Protein AF-A0A0L0TBI7-F1 (afdb_monomer)

InterPro domains:
  IPR004839 Aminotransferase, class I/classII, large domain [PF00155] (10-207)
  IPR015421 Pyridoxal phosphate-dependent transferase, major domain [G3DSA:3.40.640.10] (8-111)
  IPR015422 Pyridoxal phosphate-dependent transferase, small domain [G3DSA:3.90.1150.10] (112-216)
  IPR015424 Pyridoxal phosphate-dependent transferase [SSF53383] (1-217)

Sequence (221 aa):
MDIESLKRWIATNVEDNGVVVIDESMQPWHSANWRAESMTSQHAFVADQLRSRNVRVYIIHSWTKMWCCTGLRIGSIVTPTADHTQQLKKHQVPWSVNCLALPFVSAVVRDDAFLAKTWACTTQWRADQVRDLTQVAKDLAKRIPGFNGDWHFLGQPFLSWVWIDVRDAAVADALVEAARVAGTPVRAGKHGYKRPTHVRIKVGLPEKFAVLREAWRNLKL

Organism: Allomyces macrogynus (strain ATCC 38327) (NCBI:txid578462)

Structure (mmCIF, N/CA/C/O backbone):
data_AF-A0A0L0TBI7-F1
#
_entry.id   AF-A0A0L0TBI7-F1
#
loop_
_atom_site.group_PDB
_atom_site.id
_atom_site.type_symbol
_atom_site.label_atom_id
_atom_site.label_alt_id
_atom_site.label_comp_id
_atom_site.label_asym_id
_atom_site.label_entity_id
_atom_site.label_seq_id
_atom_site.pdbx_PDB_ins_code
_atom_site.Cartn_x
_atom_site.Cartn_y
_atom_site.Cartn_z
_atom_site.occupancy
_atom_site.B_iso_or_equiv
_atom_site.auth_seq_id
_atom_site.auth_comp_id
_atom_site.auth_asym_id
_atom_site.auth_atom_id
_atom_site.pdbx_PDB_model_num
ATOM 1 N N . MET A 1 1 ? -3.460 10.405 1.848 1.00 80.00 1 MET A N 1
ATOM 2 C CA . MET A 1 1 ? -4.138 11.559 2.457 1.00 80.00 1 MET A CA 1
ATOM 3 C C . MET A 1 1 ? -3.598 11.636 3.866 1.00 80.00 1 MET A C 1
ATOM 5 O O . MET A 1 1 ? -3.499 10.580 4.477 1.00 80.00 1 MET A O 1
ATOM 9 N N . ASP A 1 2 ? -3.142 12.801 4.309 1.00 89.56 2 ASP A N 1
ATOM 10 C CA . ASP A 1 2 ? -2.770 13.010 5.713 1.00 89.56 2 ASP A CA 1
ATOM 11 C C . ASP A 1 2 ? -4.021 12.995 6.607 1.00 89.56 2 ASP A C 1
ATOM 13 O O . ASP A 1 2 ? -5.152 13.090 6.111 1.00 89.56 2 ASP A O 1
ATOM 17 N N . ILE A 1 3 ? -3.823 12.854 7.917 1.00 94.56 3 ILE A N 1
ATOM 18 C CA . ILE A 1 3 ? -4.931 12.660 8.854 1.00 94.56 3 ILE A CA 1
ATOM 19 C C . ILE A 1 3 ? -5.887 13.860 8.918 1.00 94.56 3 ILE A C 1
ATOM 21 O O . ILE A 1 3 ? -7.101 13.672 9.010 1.00 94.56 3 ILE A O 1
ATOM 25 N N . GLU A 1 4 ? -5.383 15.089 8.789 1.00 96.25 4 GLU A N 1
ATOM 26 C CA . GLU A 1 4 ? -6.209 16.301 8.829 1.00 96.25 4 GLU A CA 1
ATOM 27 C C . GLU A 1 4 ? -7.043 16.457 7.558 1.00 96.25 4 GLU A C 1
ATOM 29 O O . GLU A 1 4 ? -8.236 16.774 7.617 1.00 96.25 4 GLU A O 1
ATOM 34 N N . SER A 1 5 ? -6.459 16.149 6.401 1.00 95.81 5 SER A N 1
ATOM 35 C CA . SER A 1 5 ? -7.207 16.061 5.148 1.00 95.81 5 SER A CA 1
ATOM 36 C C . SER A 1 5 ? -8.300 14.990 5.209 1.00 95.81 5 SER A C 1
ATOM 38 O O . SER A 1 5 ? -9.394 15.225 4.697 1.00 95.81 5 SER A O 1
ATOM 40 N N . LEU A 1 6 ? -8.056 13.847 5.865 1.00 96.69 6 LEU A N 1
ATOM 41 C CA . LEU A 1 6 ? -9.064 12.794 6.036 1.00 96.69 6 LEU A CA 1
ATOM 42 C C . LEU A 1 6 ? -10.204 13.231 6.957 1.00 96.69 6 LEU A C 1
ATOM 44 O O . LEU A 1 6 ? -11.369 13.037 6.611 1.00 96.69 6 LEU A O 1
ATOM 48 N N . LYS A 1 7 ? -9.895 13.874 8.086 1.00 97.94 7 LYS A N 1
ATOM 49 C CA . LYS A 1 7 ? -10.912 14.458 8.975 1.00 97.94 7 LYS A CA 1
ATOM 50 C C . LYS A 1 7 ? -11.781 15.471 8.238 1.00 97.94 7 LYS A C 1
ATOM 52 O O . LYS A 1 7 ? -13.006 15.398 8.316 1.00 97.94 7 LYS A O 1
ATOM 57 N N . ARG A 1 8 ? -11.156 16.378 7.478 1.00 97.88 8 ARG A N 1
ATOM 58 C CA . ARG A 1 8 ? -11.871 17.364 6.657 1.00 97.88 8 ARG A CA 1
ATOM 59 C C . ARG A 1 8 ? -12.746 16.680 5.613 1.00 97.88 8 ARG A C 1
ATOM 61 O O . ARG A 1 8 ? -13.905 17.044 5.461 1.00 97.88 8 ARG A O 1
ATOM 68 N N . TRP A 1 9 ? -12.216 15.664 4.931 1.00 97.88 9 TRP A N 1
ATOM 69 C CA . TRP A 1 9 ? -12.978 14.910 3.944 1.00 97.88 9 TRP A CA 1
ATOM 70 C C . TRP A 1 9 ? -14.220 14.266 4.569 1.00 97.88 9 TRP A C 1
ATOM 72 O O . TRP A 1 9 ? -15.307 14.421 4.020 1.00 97.88 9 TRP A O 1
ATOM 82 N N . ILE A 1 10 ? -14.088 13.627 5.736 1.00 97.81 10 ILE A N 1
ATOM 83 C CA . ILE A 1 10 ? -15.218 13.034 6.468 1.00 97.81 10 ILE A CA 1
ATOM 84 C C . ILE A 1 10 ? -16.249 14.107 6.832 1.00 97.81 10 ILE A C 1
ATOM 86 O O . ILE A 1 10 ? -17.431 13.940 6.541 1.00 97.81 10 ILE A O 1
ATOM 90 N N . ALA A 1 11 ? -15.804 15.228 7.407 1.00 95.94 11 ALA A N 1
ATOM 91 C CA . ALA A 1 11 ? -16.692 16.311 7.819 1.00 95.94 11 ALA A CA 1
ATOM 92 C C . ALA A 1 11 ? -17.501 16.891 6.645 1.00 95.94 11 ALA A C 1
ATOM 94 O O . ALA A 1 11 ? -18.668 17.224 6.817 1.00 95.94 11 ALA A O 1
ATOM 95 N N . THR A 1 12 ? -16.899 16.982 5.456 1.00 96.62 12 THR A N 1
ATOM 96 C CA . THR A 1 12 ? -17.537 17.575 4.272 1.00 96.62 12 THR A CA 1
ATOM 97 C C . THR A 1 12 ? -18.367 16.588 3.451 1.00 96.62 12 THR A C 1
ATOM 99 O O . THR A 1 12 ? -19.363 16.994 2.865 1.00 96.62 12 THR A O 1
ATOM 102 N N . ASN A 1 13 ? -17.962 15.319 3.357 1.00 97.75 13 ASN A N 1
ATOM 103 C CA . ASN A 1 13 ? -18.508 14.391 2.353 1.00 97.75 13 ASN A CA 1
ATOM 104 C C . ASN A 1 13 ? -19.418 13.309 2.934 1.00 97.75 13 ASN A C 1
ATOM 106 O O . ASN A 1 13 ? -20.084 12.609 2.176 1.00 97.75 13 ASN A O 1
ATOM 110 N N . VAL A 1 14 ? -19.418 13.119 4.251 1.00 97.94 14 VAL A N 1
ATOM 111 C CA . VAL A 1 14 ? -20.222 12.076 4.889 1.00 97.94 14 VAL A CA 1
ATOM 112 C C . VAL A 1 14 ? -21.478 12.722 5.431 1.00 97.94 14 VAL A C 1
ATOM 114 O O . VAL A 1 14 ? -21.388 13.685 6.184 1.00 97.94 14 VAL A O 1
ATOM 117 N N . GLU A 1 15 ? -22.634 12.208 5.036 1.00 97.75 15 GLU A N 1
ATOM 118 C CA . GLU A 1 15 ? -23.939 12.677 5.500 1.00 97.75 15 GLU A CA 1
ATOM 119 C C . GLU A 1 15 ? -24.203 12.273 6.958 1.00 97.75 15 GLU A C 1
ATOM 121 O O . GLU A 1 15 ? -23.609 11.325 7.484 1.00 97.75 15 GLU A O 1
ATOM 126 N N . ASP A 1 16 ? -25.119 12.981 7.614 1.00 98.06 16 ASP A N 1
ATOM 127 C CA . ASP A 1 16 ? -25.563 12.636 8.964 1.00 98.06 16 ASP A CA 1
ATOM 128 C C . ASP A 1 16 ? -26.170 11.226 8.983 1.00 98.06 16 ASP A C 1
ATOM 130 O O . ASP A 1 16 ? -26.841 10.801 8.044 1.00 98.06 16 ASP A O 1
ATOM 134 N N . ASN A 1 17 ? -25.943 10.484 10.068 1.00 98.25 17 ASN A N 1
ATOM 135 C CA . ASN A 1 17 ? -26.250 9.052 10.206 1.00 98.25 17 ASN A CA 1
ATOM 136 C C . ASN A 1 17 ? -25.437 8.123 9.282 1.00 98.25 17 ASN A C 1
ATOM 138 O O . ASN A 1 17 ? -25.669 6.906 9.279 1.00 98.25 17 ASN A O 1
ATOM 142 N N . GLY A 1 18 ? -24.481 8.672 8.528 1.00 98.06 18 GLY A N 1
ATOM 143 C CA . GLY A 1 18 ? -23.629 7.943 7.601 1.00 98.06 18 GLY A CA 1
ATOM 144 C C . GLY A 1 18 ? -22.636 6.989 8.268 1.00 98.06 18 GLY A C 1
ATOM 145 O O . GLY A 1 18 ? -22.423 6.973 9.485 1.00 98.06 18 GLY A O 1
ATOM 146 N N . VAL A 1 19 ? -21.994 6.172 7.435 1.00 98.00 19 VAL A N 1
ATOM 147 C CA . VAL A 1 19 ? -20.956 5.219 7.844 1.00 98.00 19 VAL A CA 1
ATOM 148 C C . VAL A 1 19 ? -19.702 5.469 7.020 1.00 98.00 19 VAL A C 1
ATOM 150 O O . VAL A 1 19 ? -19.764 5.577 5.798 1.00 98.00 19 VAL A O 1
ATOM 153 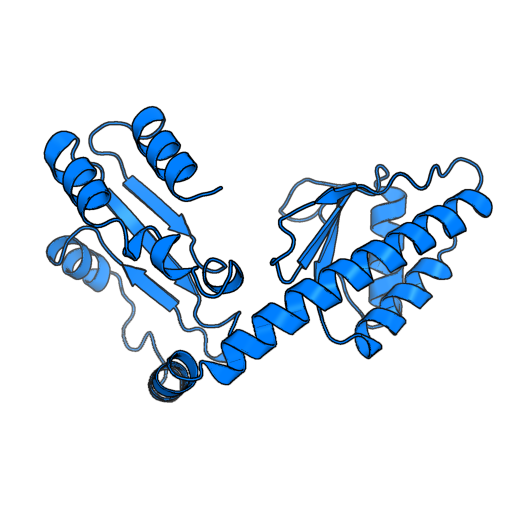N N . VAL A 1 20 ? -18.555 5.508 7.691 1.00 97.69 20 VAL A N 1
ATOM 154 C CA . VAL A 1 20 ? -17.240 5.596 7.055 1.00 97.69 20 VAL A CA 1
ATOM 155 C C . VAL A 1 20 ? -16.451 4.353 7.410 1.00 97.69 20 VAL A C 1
ATOM 157 O O . VAL A 1 20 ? -16.352 3.996 8.582 1.00 97.69 20 VAL A O 1
ATOM 160 N N . VAL A 1 21 ? -15.856 3.716 6.405 1.00 97.94 21 VAL A N 1
ATOM 161 C CA . VAL A 1 21 ? -14.903 2.621 6.597 1.00 97.94 21 VAL A CA 1
ATOM 162 C C . VAL A 1 21 ? -13.548 3.072 6.073 1.00 97.94 21 VAL A C 1
ATOM 164 O O . VAL A 1 21 ? -13.405 3.377 4.891 1.00 97.94 21 VAL A O 1
ATOM 167 N N . ILE A 1 22 ? -12.559 3.125 6.958 1.00 97.69 22 ILE A N 1
ATOM 168 C CA . ILE A 1 22 ? -11.206 3.583 6.651 1.00 97.69 22 ILE A CA 1
ATOM 169 C C . ILE A 1 22 ? -10.290 2.364 6.582 1.00 97.69 22 ILE A C 1
ATOM 171 O O . ILE A 1 22 ? -10.116 1.658 7.575 1.00 97.69 22 ILE A O 1
ATOM 175 N N . ASP A 1 23 ? -9.706 2.118 5.407 1.00 96.38 23 ASP A N 1
ATOM 176 C CA . ASP A 1 23 ? -8.715 1.057 5.215 1.00 96.38 23 ASP A CA 1
ATOM 177 C C . ASP A 1 23 ? -7.301 1.533 5.545 1.00 96.38 23 ASP A C 1
ATOM 179 O O . ASP A 1 23 ? -6.618 2.160 4.735 1.00 96.38 23 ASP A O 1
ATOM 183 N N . GLU A 1 24 ? -6.848 1.176 6.744 1.00 95.69 24 GLU A N 1
ATOM 184 C CA . GLU A 1 24 ? -5.512 1.455 7.264 1.00 95.69 24 GLU A CA 1
ATOM 185 C C . GLU A 1 24 ? -4.560 0.261 7.102 1.00 95.69 24 GLU A C 1
ATOM 187 O O . GLU A 1 24 ? -3.498 0.189 7.720 1.00 95.69 24 GLU A O 1
ATOM 192 N N . SER A 1 25 ? -4.869 -0.673 6.197 1.00 92.62 25 SER A N 1
ATOM 193 C CA . SER A 1 25 ? -4.014 -1.822 5.866 1.00 92.62 25 SER A CA 1
ATOM 194 C C . SER A 1 25 ? -2.574 -1.480 5.482 1.00 92.62 25 SER A C 1
ATOM 196 O O . SER A 1 25 ? -1.713 -2.363 5.491 1.00 92.62 25 SER A O 1
ATOM 198 N N . MET A 1 26 ? -2.332 -0.240 5.063 1.00 92.38 26 MET A N 1
ATOM 199 C CA . MET A 1 26 ? -1.022 0.276 4.680 1.00 92.38 26 MET A CA 1
ATOM 200 C C . MET A 1 26 ? -0.529 1.376 5.621 1.00 92.38 26 MET A C 1
ATOM 202 O O . MET A 1 26 ? 0.582 1.856 5.437 1.00 92.38 26 MET A O 1
ATOM 206 N N . GLN A 1 27 ? -1.313 1.766 6.629 1.00 92.88 27 GLN A N 1
ATOM 207 C CA . GLN A 1 27 ? -0.969 2.846 7.550 1.00 92.88 27 GLN A CA 1
ATOM 208 C C . GLN A 1 27 ? 0.381 2.635 8.254 1.00 92.88 27 GLN A C 1
ATOM 210 O O . GLN A 1 27 ? 1.153 3.592 8.311 1.00 92.88 27 GLN A O 1
ATOM 215 N N . PRO A 1 28 ? 0.769 1.408 8.674 1.00 93.25 28 PRO A N 1
ATOM 216 C CA . PRO A 1 28 ? 2.078 1.190 9.288 1.00 93.25 28 PRO A CA 1
ATOM 217 C C . PRO A 1 28 ? 3.270 1.528 8.375 1.00 93.25 28 PRO A C 1
ATOM 219 O O . PRO A 1 28 ? 4.401 1.553 8.852 1.00 93.25 28 PRO A O 1
ATOM 222 N N . TRP A 1 29 ? 3.055 1.753 7.066 1.00 93.31 29 TRP A N 1
ATOM 223 C CA . TRP A 1 29 ? 4.128 2.066 6.109 1.00 93.31 29 TRP A CA 1
ATOM 224 C C . TRP A 1 29 ? 4.572 3.510 6.254 1.00 93.31 29 TRP A C 1
ATOM 226 O O . TRP A 1 29 ? 5.680 3.827 5.847 1.00 93.31 29 TRP A O 1
ATOM 236 N N . HIS A 1 30 ? 3.712 4.363 6.815 1.00 91.88 30 HIS A N 1
ATOM 237 C CA . HIS A 1 30 ? 3.883 5.806 6.833 1.00 91.88 30 HIS A CA 1
ATOM 238 C C . HIS A 1 30 ? 5.249 6.233 7.384 1.00 91.88 30 HIS A C 1
ATOM 240 O O . HIS A 1 30 ? 6.036 6.856 6.677 1.00 91.88 30 HIS A O 1
ATOM 246 N N . SER A 1 31 ? 5.522 5.905 8.647 1.00 90.56 31 SER A N 1
ATOM 247 C CA . SER A 1 31 ? 6.775 6.200 9.352 1.00 90.56 31 SER A CA 1
ATOM 248 C C . SER A 1 31 ? 6.697 5.667 10.785 1.00 90.56 31 SER A C 1
ATOM 250 O O . SER A 1 31 ? 5.670 5.125 11.190 1.00 90.56 31 SER A O 1
ATOM 252 N N . ALA A 1 32 ? 7.720 5.934 11.602 1.00 91.31 32 ALA A N 1
ATOM 253 C CA . ALA A 1 32 ? 7.655 5.755 13.055 1.00 91.31 32 ALA A CA 1
ATOM 254 C C . ALA A 1 32 ? 6.452 6.455 13.717 1.00 91.31 32 ALA A C 1
ATOM 256 O O . ALA A 1 32 ? 5.954 5.984 14.737 1.00 91.31 32 ALA A O 1
ATOM 257 N N . ASN A 1 33 ? 5.932 7.524 13.104 1.00 91.62 33 ASN A N 1
ATOM 258 C CA . ASN A 1 33 ? 4.792 8.285 13.611 1.00 91.62 33 ASN A CA 1
ATOM 259 C C . ASN A 1 33 ? 3.425 7.767 13.120 1.00 91.62 33 ASN A C 1
ATOM 261 O O . ASN A 1 33 ? 2.406 8.420 13.330 1.00 91.62 33 ASN A O 1
ATOM 265 N N . TRP A 1 34 ? 3.364 6.608 12.453 1.00 92.38 34 TRP A N 1
ATOM 266 C CA . TRP A 1 34 ? 2.133 6.126 11.810 1.00 92.38 34 TRP A CA 1
ATOM 267 C C . TRP A 1 34 ? 0.917 6.045 12.745 1.00 92.38 34 TRP A C 1
ATOM 269 O O . TRP A 1 34 ? -0.210 6.187 12.274 1.00 92.38 34 TRP A O 1
ATOM 279 N N . ARG A 1 35 ? 1.140 5.820 14.050 1.00 92.31 35 ARG A N 1
ATOM 280 C CA . ARG A 1 35 ? 0.083 5.768 15.071 1.00 92.31 35 ARG A CA 1
ATOM 281 C C . ARG A 1 35 ? -0.597 7.122 15.250 1.00 92.31 35 ARG A C 1
ATOM 283 O O . ARG A 1 35 ? -1.819 7.168 15.259 1.00 92.31 35 ARG A O 1
ATOM 290 N N . ALA A 1 36 ? 0.171 8.209 15.323 1.00 93.88 36 ALA A N 1
ATOM 291 C CA . ALA A 1 36 ? -0.390 9.557 15.416 1.00 93.88 36 ALA A CA 1
ATOM 292 C C . ALA A 1 36 ? -1.149 9.946 14.136 1.00 93.88 36 ALA A C 1
ATOM 294 O O . ALA A 1 36 ? -2.147 10.654 14.199 1.00 93.88 36 ALA A O 1
ATOM 295 N N . GLU A 1 37 ? -0.719 9.417 12.990 1.00 93.69 37 GLU A N 1
ATOM 296 C CA . GLU A 1 37 ? -1.361 9.620 11.684 1.00 93.69 37 GLU A CA 1
ATOM 297 C C . GLU A 1 37 ? -2.534 8.660 11.416 1.00 93.69 37 GLU A C 1
ATOM 299 O O . GLU A 1 37 ? -3.164 8.728 10.363 1.00 93.69 37 GLU A O 1
ATOM 304 N N . SER A 1 38 ? -2.820 7.734 12.334 1.00 95.88 38 SER A N 1
ATOM 305 C CA . SER A 1 38 ? -3.943 6.801 12.234 1.00 95.88 38 SER A CA 1
ATOM 306 C C . SER A 1 38 ? -5.208 7.429 12.810 1.00 95.88 38 SER A C 1
ATOM 308 O O . SER A 1 38 ? -5.171 8.083 13.859 1.00 95.88 38 SER A O 1
ATOM 310 N N . MET A 1 39 ? -6.358 7.147 12.192 1.00 97.19 39 MET A N 1
ATOM 311 C CA . MET A 1 39 ? -7.668 7.497 12.742 1.00 97.19 39 MET A CA 1
ATOM 312 C C . MET A 1 39 ? -7.902 6.844 14.110 1.00 97.19 39 MET A C 1
ATOM 314 O O . MET A 1 39 ? -8.653 7.377 14.925 1.00 97.19 39 MET A O 1
ATOM 318 N N . THR A 1 40 ? -7.209 5.740 14.416 1.00 95.62 40 THR A N 1
ATOM 319 C CA . THR A 1 40 ? -7.312 5.083 15.727 1.00 95.62 40 THR A CA 1
ATOM 320 C C . THR A 1 40 ? -6.850 5.962 16.872 1.00 95.62 40 THR A C 1
ATOM 322 O O . THR A 1 40 ? -7.304 5.734 17.979 1.00 95.62 40 THR A O 1
ATOM 325 N N . SER A 1 41 ? -6.008 6.969 16.621 1.00 96.50 41 SER A N 1
ATOM 326 C CA . SER A 1 41 ? -5.551 7.918 17.645 1.00 96.50 41 SER A CA 1
ATOM 327 C C . SER A 1 41 ? -6.379 9.210 17.675 1.00 96.50 41 SER A C 1
ATOM 329 O O . SER A 1 41 ? -6.172 10.066 18.531 1.00 96.50 41 SER A O 1
ATOM 331 N N . GLN A 1 42 ? -7.371 9.358 16.789 1.00 96.88 42 GLN A N 1
ATOM 332 C CA . GLN A 1 42 ? -8.199 10.564 16.666 1.00 96.88 42 GLN A CA 1
ATOM 333 C C . GLN A 1 42 ? -9.498 10.450 17.472 1.00 96.88 42 GLN A C 1
ATOM 335 O O . GLN A 1 42 ? -10.590 10.726 16.971 1.00 96.88 42 GLN A O 1
ATOM 340 N N . HIS A 1 43 ? -9.387 10.037 18.737 1.00 95.19 43 HIS A N 1
ATOM 341 C CA . HIS A 1 43 ? -10.536 9.665 19.571 1.00 95.19 43 HIS A CA 1
ATOM 342 C C . HIS A 1 43 ? -11.569 10.793 19.684 1.00 95.19 43 HIS A C 1
ATOM 344 O O . HIS A 1 43 ? -12.762 10.554 19.522 1.00 95.19 43 HIS A O 1
ATOM 350 N N . ALA A 1 44 ? -11.110 12.025 19.934 1.00 96.88 44 ALA A N 1
ATOM 351 C CA . ALA A 1 44 ? -11.985 13.183 20.098 1.00 96.88 44 ALA A CA 1
ATOM 352 C C . ALA A 1 44 ? -12.788 13.477 18.824 1.00 96.88 44 ALA A C 1
ATOM 354 O O . ALA A 1 44 ? -13.986 13.735 18.899 1.00 96.88 44 ALA A O 1
ATOM 355 N N . PHE A 1 45 ? -12.142 13.372 17.660 1.00 97.44 45 PHE A N 1
ATOM 356 C CA . PHE A 1 45 ? -12.798 13.557 16.370 1.00 97.44 45 PHE A CA 1
ATOM 357 C C . PHE A 1 45 ? -13.843 12.465 16.118 1.00 97.44 45 PHE A C 1
ATOM 359 O O . PHE A 1 45 ? -14.992 12.779 15.825 1.00 97.44 45 PHE A O 1
ATOM 366 N N . VAL A 1 46 ? -13.477 11.189 16.284 1.00 97.25 46 VAL A N 1
ATOM 367 C CA . VAL A 1 46 ? -14.400 10.059 16.071 1.00 97.25 46 VAL A CA 1
ATOM 368 C C . VAL A 1 46 ? -15.604 10.136 17.017 1.00 97.25 46 VAL A C 1
ATOM 370 O O . VAL A 1 46 ? -16.740 9.940 16.587 1.00 97.25 46 VAL A O 1
ATOM 373 N N . ALA A 1 47 ? -15.371 10.465 18.290 1.00 97.06 47 ALA A N 1
ATOM 374 C CA . ALA A 1 47 ? -16.433 10.630 19.277 1.00 97.06 47 ALA A CA 1
ATOM 375 C C . ALA A 1 47 ? -17.352 11.813 18.948 1.00 97.06 47 ALA A C 1
ATOM 377 O O . ALA A 1 47 ? -18.565 11.714 19.134 1.00 97.06 47 ALA A O 1
ATOM 378 N N . ASP A 1 48 ? -16.794 12.922 18.453 1.00 97.94 48 ASP A N 1
ATOM 379 C CA . ASP A 1 48 ? -17.591 14.062 18.018 1.00 97.94 48 ASP A CA 1
ATOM 380 C C . ASP A 1 48 ? -18.472 13.712 16.818 1.00 97.94 48 ASP A C 1
ATOM 382 O O . ASP A 1 48 ? -19.677 13.912 16.903 1.00 97.94 48 ASP A O 1
ATOM 386 N N . GLN A 1 49 ? -17.918 13.092 15.769 1.00 98.12 49 GLN A N 1
ATOM 387 C CA . GLN A 1 49 ? -18.684 12.673 14.588 1.00 98.12 49 GLN A CA 1
ATOM 388 C C . GLN A 1 49 ? -19.866 11.761 14.948 1.00 98.12 49 GLN A C 1
ATOM 390 O O . GLN A 1 49 ? -20.970 11.927 14.421 1.00 98.12 49 GLN A O 1
ATOM 395 N N . LEU A 1 50 ? -19.663 10.834 15.888 1.00 98.00 50 LEU A N 1
ATOM 396 C CA . LEU A 1 50 ? -20.738 9.975 16.373 1.00 98.00 50 LEU A CA 1
ATOM 397 C C . LEU A 1 50 ? -21.789 10.761 17.170 1.00 98.00 50 LEU A C 1
ATOM 399 O O . LEU A 1 50 ? -22.980 10.549 16.980 1.00 98.00 50 LEU A O 1
ATOM 403 N N . ARG A 1 51 ? -21.380 11.664 18.064 1.00 98.00 51 ARG A N 1
ATOM 404 C CA . ARG A 1 51 ? -22.314 12.390 18.938 1.00 98.00 51 ARG A CA 1
ATOM 405 C C . ARG A 1 51 ? -23.113 13.457 18.194 1.00 98.00 51 ARG A C 1
ATOM 407 O O . ARG A 1 51 ? -24.313 13.563 18.411 1.00 98.00 51 ARG A O 1
ATOM 414 N N . SER A 1 52 ? -22.447 14.282 17.389 1.00 97.69 52 SER A N 1
ATOM 415 C CA . SER A 1 52 ? -23.059 15.463 16.772 1.00 97.69 52 SER A CA 1
ATOM 416 C C . SER A 1 52 ? -23.860 15.119 15.522 1.00 97.69 52 SER A C 1
ATOM 418 O O . SER A 1 52 ? -24.852 15.781 15.235 1.00 97.69 52 SER A O 1
ATOM 420 N N . ARG A 1 53 ? -23.446 14.077 14.793 1.00 97.88 53 ARG A N 1
ATOM 421 C CA . ARG A 1 53 ? -23.986 13.749 13.466 1.00 97.88 53 ARG A CA 1
ATOM 422 C C . ARG A 1 53 ? -24.385 12.289 13.305 1.00 97.88 53 ARG A C 1
ATOM 424 O O . ARG A 1 53 ? -24.822 11.893 12.229 1.00 97.88 53 ARG A O 1
ATOM 431 N N . ASN A 1 54 ? -24.204 11.461 14.337 1.00 97.94 54 ASN A N 1
ATOM 432 C CA . ASN A 1 54 ? -24.401 10.010 14.261 1.00 97.94 54 ASN A CA 1
ATOM 433 C C . ASN A 1 54 ? -23.584 9.339 13.137 1.00 97.94 54 ASN A C 1
ATOM 435 O O . ASN A 1 54 ? -23.982 8.310 12.590 1.00 97.94 54 ASN A O 1
ATOM 439 N N . VAL A 1 55 ? -22.432 9.919 12.782 1.00 98.50 55 VAL A N 1
ATOM 440 C CA . VAL A 1 55 ? -21.521 9.355 11.783 1.00 98.50 55 VAL A CA 1
ATOM 441 C C . VAL A 1 55 ? -20.669 8.272 12.437 1.00 98.50 55 VAL A C 1
ATOM 443 O O . VAL A 1 55 ? -19.941 8.510 13.402 1.00 98.50 55 VAL A O 1
ATOM 446 N N . ARG A 1 56 ? -20.746 7.055 11.897 1.00 98.12 56 ARG A N 1
ATOM 447 C CA . ARG A 1 56 ? -20.077 5.869 12.446 1.00 98.12 56 ARG A CA 1
ATOM 448 C C . ARG A 1 56 ? -18.775 5.606 11.702 1.00 98.12 56 ARG A C 1
ATOM 450 O O . ARG A 1 56 ? -18.796 5.206 10.540 1.00 98.12 56 ARG A O 1
ATOM 457 N N . VAL A 1 57 ? -17.646 5.791 12.379 1.00 98.25 57 VAL A N 1
ATOM 458 C CA . VAL A 1 57 ? -16.312 5.555 11.811 1.00 98.25 57 VAL A CA 1
ATOM 459 C C . VAL A 1 57 ? -15.792 4.168 12.196 1.00 98.25 57 VAL A C 1
ATOM 461 O O . VAL A 1 57 ? -15.589 3.872 13.372 1.00 98.25 57 VAL A O 1
ATOM 464 N N . TYR A 1 58 ? -15.553 3.326 11.194 1.00 98.31 58 TYR A N 1
ATOM 465 C CA . TYR A 1 58 ? -14.915 2.018 11.318 1.00 98.31 58 TYR A CA 1
ATOM 466 C C . TYR A 1 58 ? -1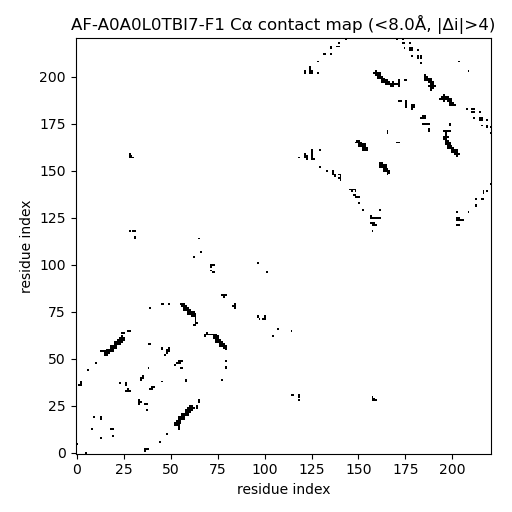3.521 2.065 10.706 1.00 98.31 58 TYR A C 1
ATOM 468 O O . TYR A 1 58 ? -13.330 2.632 9.632 1.00 98.31 58 TYR A O 1
ATOM 476 N N . ILE A 1 59 ? -12.553 1.430 11.359 1.00 98.06 59 ILE A N 1
ATOM 477 C CA . ILE A 1 59 ? -11.162 1.414 10.898 1.00 98.06 59 ILE A CA 1
ATOM 478 C C . ILE A 1 59 ? -10.732 -0.035 10.737 1.00 98.06 59 ILE A C 1
ATOM 480 O O . ILE A 1 59 ? -10.799 -0.808 11.694 1.00 98.06 59 ILE A O 1
ATOM 484 N N . ILE A 1 60 ? -10.288 -0.410 9.541 1.00 97.69 60 ILE A N 1
ATOM 485 C CA . ILE A 1 60 ? -9.852 -1.772 9.233 1.00 97.69 60 ILE A CA 1
ATOM 486 C C . ILE A 1 60 ? -8.332 -1.827 9.085 1.00 97.69 60 ILE A C 1
ATOM 488 O O . ILE A 1 60 ? -7.718 -0.960 8.466 1.00 97.69 60 ILE A O 1
ATOM 492 N N . HIS A 1 61 ? -7.726 -2.874 9.640 1.00 95.31 61 HIS A N 1
ATOM 493 C CA . HIS A 1 61 ? -6.293 -3.130 9.553 1.00 95.31 61 HIS A CA 1
ATOM 494 C C . HIS A 1 61 ? -6.013 -4.513 8.979 1.00 95.31 61 HIS A C 1
ATOM 496 O O . HIS A 1 61 ? -6.678 -5.501 9.297 1.00 95.31 61 HIS A O 1
ATOM 502 N N . SER A 1 62 ? -4.940 -4.590 8.198 1.00 93.88 62 SER A N 1
ATOM 503 C CA . SER A 1 62 ? -4.332 -5.830 7.726 1.00 93.88 62 SER A CA 1
ATOM 504 C C . SER A 1 62 ? -2.955 -5.970 8.362 1.00 93.88 62 SER A C 1
ATOM 506 O O . SER A 1 62 ? -2.004 -5.327 7.921 1.00 93.88 62 SER A O 1
ATOM 508 N N . TRP A 1 63 ? -2.803 -6.894 9.307 1.00 93.12 63 TRP A N 1
ATOM 509 C CA . TRP A 1 63 ? -1.528 -7.141 9.998 1.00 93.12 63 TRP A CA 1
ATOM 510 C C . TRP A 1 63 ? -0.568 -8.022 9.196 1.00 93.12 63 TRP A C 1
ATOM 512 O O . TRP A 1 63 ? 0.483 -8.418 9.679 1.00 93.12 63 TRP A O 1
ATOM 522 N N . THR A 1 64 ? -0.910 -8.350 7.952 1.00 90.75 64 THR A N 1
ATOM 523 C CA . THR A 1 64 ? -0.131 -9.313 7.175 1.00 90.75 64 THR A CA 1
ATOM 524 C C . THR A 1 64 ? 0.975 -8.717 6.313 1.00 90.75 64 THR A C 1
ATOM 526 O O . THR A 1 64 ? 1.846 -9.451 5.855 1.00 90.75 64 THR A O 1
ATOM 529 N N . LYS A 1 65 ? 0.900 -7.419 5.992 1.00 92.19 65 LYS A N 1
ATOM 530 C CA . LYS A 1 65 ? 1.760 -6.805 4.967 1.00 92.19 65 LYS A CA 1
ATOM 531 C C . LYS A 1 65 ? 3.108 -6.388 5.540 1.00 92.19 65 LYS A C 1
ATOM 533 O O . LYS A 1 65 ? 4.124 -6.845 5.035 1.00 92.19 65 LYS A O 1
ATOM 538 N N . MET A 1 66 ? 3.106 -5.592 6.612 1.00 93.38 66 MET A N 1
ATOM 539 C CA . MET A 1 66 ? 4.356 -5.152 7.245 1.00 93.38 66 MET A CA 1
ATOM 540 C C . MET A 1 66 ? 5.162 -6.295 7.806 1.00 93.38 66 MET A C 1
ATOM 542 O O . MET A 1 66 ? 6.356 -6.381 7.577 1.00 93.38 66 MET A O 1
ATOM 546 N N . TRP A 1 67 ? 4.478 -7.204 8.482 1.00 93.50 67 TRP A N 1
ATOM 547 C CA . TRP A 1 67 ? 5.099 -8.305 9.195 1.00 93.50 67 TRP A CA 1
ATOM 548 C C . TRP A 1 67 ? 5.322 -9.535 8.307 1.00 93.50 67 TRP A C 1
ATOM 550 O O . TRP A 1 67 ? 5.518 -10.634 8.814 1.00 93.50 67 TRP A O 1
ATOM 560 N N . CYS A 1 68 ? 5.264 -9.363 6.979 1.00 92.69 68 CYS A N 1
ATOM 561 C CA . CYS A 1 68 ? 5.570 -10.394 5.984 1.00 92.69 68 CYS A CA 1
ATOM 562 C C . CYS A 1 68 ? 4.816 -11.726 6.183 1.00 92.69 68 CYS A C 1
ATOM 564 O O . CYS A 1 68 ? 5.307 -12.785 5.800 1.00 92.69 68 CYS A O 1
ATOM 566 N N . CYS A 1 69 ? 3.605 -11.690 6.746 1.00 93.44 69 CYS A N 1
ATOM 567 C CA . CYS A 1 69 ? 2.837 -12.873 7.136 1.00 93.44 69 CYS A CA 1
ATOM 568 C C . CYS A 1 69 ? 1.506 -12.992 6.376 1.00 93.44 69 CYS A C 1
ATOM 570 O O . CYS A 1 69 ? 0.453 -13.307 6.931 1.00 93.44 69 CYS A O 1
ATOM 572 N N . THR A 1 70 ? 1.539 -12.751 5.062 1.00 90.38 70 THR A N 1
ATOM 573 C CA . THR A 1 70 ? 0.369 -12.835 4.161 1.00 90.38 70 THR A CA 1
ATOM 574 C C . THR A 1 70 ? -0.396 -14.148 4.269 1.00 90.38 70 THR A C 1
ATOM 576 O O . THR A 1 70 ? -1.623 -14.115 4.176 1.00 90.38 70 THR A O 1
ATOM 579 N N . GLY A 1 71 ? 0.285 -15.262 4.548 1.00 91.38 71 GLY A N 1
ATOM 580 C CA . GLY A 1 71 ? -0.329 -16.575 4.761 1.00 91.38 71 GLY A CA 1
ATOM 581 C C . GLY A 1 71 ? -1.138 -16.719 6.057 1.00 91.38 71 GLY A C 1
ATOM 582 O O . GLY A 1 71 ? -2.032 -17.554 6.103 1.00 91.38 71 GLY A O 1
ATOM 583 N N . LEU A 1 72 ? -0.899 -15.891 7.086 1.00 92.69 72 LEU A N 1
ATOM 584 C CA . LEU A 1 72 ? -1.609 -15.997 8.373 1.00 92.69 72 LEU A CA 1
ATOM 585 C C . LEU A 1 72 ? -3.015 -15.386 8.354 1.00 92.69 72 LEU A C 1
ATOM 587 O O . LEU A 1 72 ? -3.805 -15.675 9.249 1.00 92.69 72 LEU A O 1
ATOM 591 N N . ARG A 1 73 ? -3.326 -14.557 7.345 1.00 91.81 73 ARG A N 1
ATOM 592 C CA . ARG A 1 73 ? -4.662 -13.971 7.108 1.00 91.81 73 ARG A CA 1
ATOM 593 C C . ARG A 1 73 ? -5.271 -13.290 8.345 1.00 91.81 73 ARG A C 1
ATOM 595 O O . ARG A 1 73 ? -6.426 -13.518 8.679 1.00 91.81 73 ARG A O 1
ATOM 602 N N . ILE A 1 74 ? -4.504 -12.419 8.998 1.00 93.06 74 ILE A N 1
ATOM 603 C CA . ILE A 1 74 ? -4.916 -11.724 10.223 1.00 93.06 74 ILE A CA 1
ATOM 604 C C . ILE A 1 74 ? -5.169 -10.228 9.991 1.00 93.06 74 ILE A C 1
ATOM 606 O O . ILE A 1 74 ? -4.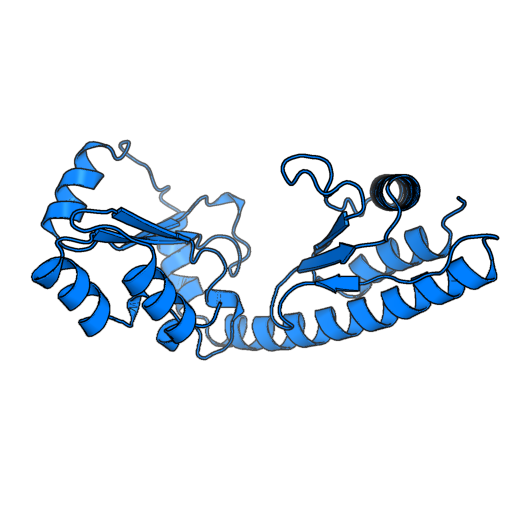361 -9.510 9.397 1.00 93.06 74 ILE A O 1
ATOM 610 N N . GLY A 1 75 ? -6.315 -9.762 10.478 1.00 93.62 75 GLY A N 1
ATOM 611 C CA . GLY A 1 75 ? -6.757 -8.373 10.428 1.00 93.62 75 GLY A CA 1
ATOM 612 C C . GLY A 1 75 ? -7.563 -8.014 11.672 1.00 93.62 75 GLY A C 1
ATOM 613 O O . GLY A 1 75 ? -7.902 -8.887 12.471 1.00 93.62 75 GLY A O 1
ATOM 614 N N . SER A 1 76 ? -7.853 -6.731 11.846 1.00 94.25 76 SER A N 1
ATOM 615 C CA . SER A 1 76 ? -8.718 -6.247 12.924 1.00 94.25 76 SER A CA 1
ATOM 616 C C . SER A 1 76 ? -9.600 -5.101 12.449 1.00 94.25 76 SER A C 1
ATOM 618 O O . SER A 1 76 ? -9.318 -4.456 11.438 1.00 94.25 76 SER A O 1
ATOM 620 N N . ILE A 1 77 ? -10.675 -4.864 13.197 1.00 96.62 77 ILE A N 1
ATOM 621 C CA . ILE A 1 77 ? -11.587 -3.743 12.995 1.00 96.62 77 ILE A CA 1
ATOM 622 C C . ILE A 1 77 ? -11.699 -3.003 14.324 1.00 96.62 77 ILE A C 1
ATOM 624 O O . ILE A 1 77 ? -11.948 -3.625 15.357 1.00 96.62 77 ILE A O 1
ATOM 628 N N . VAL A 1 78 ? -11.513 -1.687 14.292 1.00 96.56 78 VAL A N 1
ATOM 629 C CA . VAL A 1 78 ? -11.870 -0.782 15.386 1.00 96.56 78 VAL A CA 1
ATOM 630 C C . VAL A 1 78 ? -13.233 -0.191 15.049 1.00 96.56 78 VAL A C 1
ATOM 632 O O . VAL A 1 78 ? -13.427 0.340 13.954 1.00 96.56 78 VAL A O 1
ATOM 635 N N . THR A 1 79 ? -14.191 -0.339 15.959 1.00 97.38 79 THR A N 1
ATOM 636 C CA . THR A 1 79 ? -15.575 0.117 15.772 1.00 97.38 79 THR A CA 1
ATOM 637 C C . THR A 1 79 ? -15.845 1.393 16.575 1.00 97.38 79 THR A C 1
ATOM 639 O O . THR A 1 79 ? -15.145 1.633 17.559 1.00 97.38 79 THR A O 1
ATOM 642 N N . PRO A 1 80 ? -16.892 2.173 16.236 1.00 95.94 80 PRO A N 1
ATOM 643 C CA . PRO A 1 80 ? -17.188 3.432 16.926 1.00 95.94 80 PRO A CA 1
ATOM 644 C C . PRO A 1 80 ? -17.430 3.266 18.432 1.00 95.94 80 PRO A C 1
ATOM 646 O O . PRO A 1 80 ? -17.031 4.109 19.227 1.00 95.94 80 PRO A O 1
ATOM 649 N N . THR A 1 81 ? -18.102 2.179 18.829 1.00 96.00 81 THR A N 1
ATOM 650 C CA . THR A 1 81 ? -18.378 1.849 20.236 1.00 96.00 81 THR A CA 1
ATOM 651 C C . THR A 1 81 ? -18.318 0.339 20.474 1.00 96.00 81 THR A C 1
ATOM 653 O O . THR A 1 81 ? -18.297 -0.447 19.522 1.00 96.00 81 THR A O 1
ATOM 656 N N . ALA A 1 82 ? -18.345 -0.072 21.745 1.00 96.44 82 ALA A N 1
ATOM 657 C CA . ALA A 1 82 ? -18.447 -1.478 22.133 1.00 96.44 82 ALA A CA 1
ATOM 658 C C . ALA A 1 82 ? -19.755 -2.138 21.655 1.00 96.44 82 ALA A C 1
ATOM 660 O O . ALA A 1 82 ? -19.736 -3.303 21.267 1.00 96.44 82 ALA A O 1
ATOM 661 N N . ASP A 1 83 ? -20.869 -1.401 21.619 1.00 97.31 83 ASP A N 1
ATOM 662 C CA . ASP A 1 83 ? -22.136 -1.912 21.079 1.00 97.31 83 ASP A CA 1
ATOM 663 C C . ASP A 1 83 ? -22.008 -2.239 19.582 1.00 97.31 83 ASP A C 1
ATOM 665 O O . ASP A 1 83 ? -22.325 -3.349 19.155 1.00 97.31 83 ASP A O 1
ATOM 669 N N . HIS A 1 84 ? -21.385 -1.352 18.797 1.00 96.88 84 HIS A N 1
ATOM 670 C CA . HIS A 1 84 ? -21.078 -1.636 17.392 1.00 96.88 84 HIS A CA 1
ATOM 671 C C . HIS A 1 84 ? -20.153 -2.857 17.235 1.00 96.88 84 HIS A C 1
ATOM 673 O O . HIS A 1 84 ? -20.328 -3.641 16.302 1.00 96.88 84 HIS A O 1
ATOM 679 N N . THR A 1 85 ? -19.199 -3.070 18.156 1.00 97.31 85 THR A N 1
ATOM 680 C CA . THR A 1 85 ? -18.396 -4.307 18.177 1.00 97.31 85 THR A CA 1
ATOM 681 C C . THR A 1 85 ? -19.289 -5.532 18.373 1.00 97.31 85 THR A C 1
ATOM 683 O O . THR A 1 85 ? -19.136 -6.520 17.657 1.00 97.31 85 THR A O 1
ATOM 686 N N . GLN A 1 86 ? -20.206 -5.499 19.343 1.00 97.50 86 GLN A N 1
ATOM 687 C CA . GLN A 1 86 ? -21.099 -6.622 19.632 1.00 97.50 86 GLN A CA 1
ATOM 688 C C . GLN A 1 86 ? -22.020 -6.931 18.453 1.00 97.50 86 GLN A C 1
ATOM 690 O O . GLN A 1 86 ? -22.190 -8.099 18.112 1.00 97.50 86 GLN A O 1
ATOM 695 N N . GLN A 1 87 ? -22.567 -5.904 17.799 1.00 96.81 87 GLN A N 1
ATOM 696 C CA . GLN A 1 87 ? -23.370 -6.071 16.589 1.00 96.81 87 GLN A CA 1
ATOM 697 C C . GLN A 1 87 ? -22.558 -6.731 15.469 1.00 96.81 87 GLN A C 1
ATOM 699 O O . GLN A 1 87 ? -23.003 -7.721 14.894 1.00 96.81 87 GLN A O 1
ATOM 704 N N . LEU A 1 88 ? -21.335 -6.255 15.216 1.00 95.69 88 LEU A N 1
ATOM 705 C CA . LEU A 1 88 ? -20.475 -6.813 14.172 1.00 95.69 88 LEU A CA 1
ATOM 706 C C . LEU A 1 88 ? -20.068 -8.266 14.463 1.00 95.69 88 LEU A C 1
ATOM 708 O O . LEU A 1 88 ? -20.057 -9.100 13.557 1.00 95.69 88 LEU A O 1
ATOM 712 N N . LYS A 1 89 ? -19.797 -8.598 15.731 1.00 95.50 89 LYS A N 1
ATOM 713 C CA . LYS A 1 89 ? -19.454 -9.963 16.164 1.00 95.50 89 LYS A CA 1
ATOM 714 C C . LYS A 1 89 ? -20.546 -10.987 15.862 1.00 95.50 89 LYS A C 1
ATOM 716 O O . LYS A 1 89 ? -20.210 -12.143 15.632 1.00 95.50 89 LYS A O 1
ATOM 721 N N . LYS A 1 90 ? -21.822 -10.588 15.798 1.00 96.31 90 LYS A N 1
ATOM 722 C CA . LYS A 1 90 ? -22.926 -11.492 15.415 1.00 96.31 90 LYS A CA 1
ATOM 723 C C . LYS A 1 90 ? -22.776 -12.038 13.991 1.00 96.31 90 LYS A C 1
ATOM 725 O O . LYS A 1 90 ? -23.311 -13.098 13.692 1.00 96.31 90 LYS A O 1
ATOM 730 N N . HIS A 1 91 ? -22.042 -11.332 13.130 1.00 95.31 91 HIS A N 1
ATOM 731 C CA . HIS A 1 91 ? -21.761 -11.734 11.750 1.00 95.31 91 HIS A CA 1
ATOM 732 C C . HIS A 1 91 ? -20.375 -12.372 11.579 1.00 95.31 91 HIS A C 1
ATOM 734 O O . HIS A 1 91 ? -20.027 -12.811 10.483 1.00 95.31 91 HIS A O 1
ATOM 740 N N . GLN A 1 92 ? -19.561 -12.411 12.638 1.00 94.62 92 GLN A N 1
ATOM 741 C CA . GLN A 1 92 ? -18.232 -12.998 12.582 1.00 94.62 92 GLN A CA 1
ATOM 742 C C . GLN A 1 92 ? -18.345 -14.520 12.532 1.00 94.62 92 GLN A C 1
ATOM 744 O O . GLN A 1 92 ? -18.956 -15.142 13.400 1.00 94.62 92 GLN A O 1
ATOM 749 N N . VAL A 1 93 ? -17.719 -15.128 11.525 1.00 93.56 93 VAL A N 1
ATOM 750 C CA . VAL A 1 93 ? -17.647 -16.587 11.440 1.00 93.56 93 VAL A CA 1
ATOM 751 C C . VAL A 1 93 ? -16.911 -17.156 12.664 1.00 93.56 93 VAL A C 1
ATOM 753 O O . VAL A 1 93 ? -15.883 -16.600 13.072 1.00 93.56 93 VAL A O 1
ATOM 756 N N . PRO A 1 94 ? -17.396 -18.258 13.259 1.00 92.81 94 PRO A N 1
ATOM 757 C CA . PRO A 1 94 ? -16.665 -18.962 14.304 1.00 92.81 94 PRO A CA 1
ATOM 758 C C . PRO A 1 94 ? -15.251 -19.358 13.846 1.00 92.81 94 PRO A C 1
ATOM 760 O O . PRO A 1 94 ? -15.029 -19.648 12.672 1.00 92.81 94 PRO A O 1
ATOM 763 N N . TRP A 1 95 ? -14.290 -19.360 14.777 1.00 90.50 95 TRP A N 1
ATOM 764 C CA . TRP A 1 95 ? -12.878 -19.704 14.522 1.00 90.50 95 TRP A CA 1
ATOM 765 C C . TRP A 1 95 ? -12.214 -18.904 13.386 1.00 90.50 95 TRP A C 1
ATOM 767 O O . TRP A 1 95 ? -11.392 -19.422 12.634 1.00 90.50 95 TRP A O 1
ATOM 777 N N . SER A 1 96 ? -12.520 -17.608 13.281 1.00 91.75 96 SER A N 1
ATOM 778 C CA . SER A 1 96 ? -11.989 -16.742 12.217 1.00 91.75 96 SER A CA 1
ATOM 779 C C . SER A 1 96 ? -10.479 -16.456 12.293 1.00 91.75 96 SER A C 1
ATOM 781 O O . SER A 1 96 ? -9.950 -15.777 11.416 1.00 91.75 96 SER A O 1
ATOM 783 N N . VAL A 1 97 ? -9.785 -16.886 13.352 1.00 92.00 97 VAL A N 1
ATOM 784 C CA . VAL A 1 97 ? -8.343 -16.673 13.549 1.00 92.00 97 VAL A CA 1
ATOM 785 C C . VAL A 1 97 ? -7.697 -17.992 13.960 1.00 92.00 97 VAL A C 1
ATOM 787 O O . VAL A 1 97 ? -8.140 -18.632 14.911 1.00 92.00 97 VAL A O 1
ATOM 790 N N . ASN A 1 98 ? -6.644 -18.396 13.247 1.00 89.56 98 ASN A N 1
ATOM 791 C CA . ASN A 1 98 ? -5.915 -19.625 13.556 1.00 89.56 98 ASN A CA 1
ATOM 792 C C . ASN A 1 98 ? -5.027 -19.466 14.807 1.00 89.56 98 ASN A C 1
ATOM 794 O O . ASN A 1 98 ? -4.609 -18.359 15.154 1.00 89.56 98 ASN A O 1
ATOM 798 N N . CYS A 1 99 ? -4.703 -20.585 15.459 1.00 91.38 99 CYS A N 1
ATOM 799 C CA . CYS A 1 99 ? -3.950 -20.606 16.718 1.00 91.38 99 CYS A CA 1
ATOM 800 C C . CYS A 1 99 ? -2.519 -20.050 16.614 1.00 91.38 99 CYS A C 1
ATOM 802 O O . CYS A 1 99 ? -1.974 -19.612 17.622 1.00 91.38 99 CYS A O 1
ATOM 804 N N . LEU A 1 100 ? -1.923 -20.022 15.417 1.00 92.38 100 LEU A N 1
ATOM 805 C CA . LEU A 1 100 ? -0.572 -19.497 15.192 1.00 92.38 100 LEU A CA 1
ATOM 806 C C . LEU A 1 100 ? -0.562 -17.977 14.987 1.00 92.38 100 LEU A C 1
ATOM 808 O O . LEU A 1 100 ? 0.430 -17.314 15.288 1.00 92.38 100 LEU A O 1
ATOM 812 N N . ALA A 1 101 ? -1.664 -17.408 14.492 1.00 93.06 101 ALA A N 1
ATOM 813 C CA . ALA A 1 101 ? -1.730 -16.001 14.121 1.00 93.06 101 ALA A CA 1
ATOM 814 C C . ALA A 1 101 ? -1.647 -15.059 15.330 1.00 93.06 101 ALA A C 1
ATOM 816 O O . ALA A 1 101 ? -0.937 -14.057 15.258 1.00 93.06 101 ALA A O 1
ATOM 817 N N . LEU A 1 102 ? -2.330 -15.372 16.438 1.00 90.88 102 LEU A N 1
ATOM 818 C CA . LEU A 1 102 ? -2.329 -14.509 17.627 1.00 90.88 102 LEU A CA 1
ATOM 819 C C . LEU A 1 102 ? -0.948 -14.439 18.309 1.00 90.88 102 LEU A C 1
ATOM 821 O O . LEU A 1 102 ? -0.481 -13.318 18.527 1.00 90.88 102 LEU A O 1
ATOM 825 N N . PRO A 1 103 ? -0.251 -15.563 18.593 1.00 93.94 103 PRO A N 1
ATOM 826 C CA . PRO A 1 103 ? 1.106 -15.512 19.137 1.00 93.94 103 PRO A CA 1
ATOM 827 C C . PRO A 1 103 ? 2.085 -14.799 18.202 1.00 93.94 103 PRO A C 1
ATOM 829 O O . PRO A 1 103 ? 2.860 -13.963 18.664 1.00 93.94 103 PRO A O 1
ATOM 832 N N . PHE A 1 104 ? 2.009 -15.070 16.890 1.00 94.81 104 PHE A N 1
ATOM 833 C CA . PHE A 1 104 ? 2.861 -14.407 15.903 1.00 94.81 104 PHE A CA 1
ATOM 834 C C . PHE A 1 104 ? 2.665 -12.890 15.941 1.00 94.81 104 PHE A C 1
ATOM 836 O O . PHE A 1 104 ? 3.626 -12.160 16.171 1.00 94.81 104 PHE A O 1
ATOM 843 N N . VAL A 1 105 ? 1.423 -12.410 15.780 1.00 91.88 105 VAL A N 1
ATOM 844 C CA . VAL A 1 105 ? 1.128 -10.969 15.792 1.00 91.88 105 VAL A CA 1
ATOM 845 C C . VAL A 1 105 ? 1.532 -10.340 17.119 1.00 91.88 105 VAL A C 1
ATOM 847 O O . VAL A 1 105 ? 2.167 -9.292 17.108 1.00 91.88 105 VAL A O 1
ATOM 850 N N . SER A 1 106 ? 1.257 -10.990 18.255 1.00 92.31 106 SER A N 1
ATOM 851 C CA . SER A 1 106 ? 1.658 -10.474 19.568 1.00 92.31 106 SER A CA 1
ATOM 852 C C . SER A 1 106 ? 3.170 -10.281 19.712 1.00 92.31 106 SER A C 1
ATOM 854 O O . SER A 1 106 ? 3.577 -9.405 20.477 1.00 92.31 106 SER A O 1
ATOM 856 N N . ALA A 1 107 ? 3.990 -11.099 19.050 1.00 95.06 107 ALA A N 1
ATOM 857 C CA . ALA A 1 107 ? 5.441 -10.965 19.089 1.00 95.06 107 ALA A CA 1
ATOM 858 C C . ALA A 1 107 ? 5.911 -9.836 18.162 1.00 95.06 107 ALA A C 1
ATOM 860 O O . ALA A 1 107 ? 6.599 -8.914 18.591 1.00 95.06 107 ALA A O 1
ATOM 861 N N . VAL A 1 108 ? 5.479 -9.867 16.901 1.00 93.06 108 VAL A N 1
ATOM 862 C CA . VAL A 1 108 ? 6.029 -8.994 15.856 1.00 93.06 108 VAL A CA 1
ATOM 863 C C . VAL A 1 108 ? 5.572 -7.534 15.954 1.00 93.06 108 VAL A C 1
ATOM 865 O O . VAL A 1 108 ? 6.254 -6.643 15.456 1.00 93.06 108 VAL A O 1
ATOM 868 N N . VAL A 1 109 ? 4.446 -7.244 16.618 1.00 90.56 109 VAL A N 1
ATOM 869 C CA . VAL A 1 109 ? 4.013 -5.851 16.868 1.00 90.56 109 VAL A CA 1
ATOM 870 C C . VAL A 1 109 ? 4.870 -5.125 17.909 1.00 90.56 109 VAL A C 1
ATOM 872 O O . VAL A 1 109 ? 4.735 -3.911 18.046 1.00 90.56 109 VAL A O 1
ATOM 875 N N . ARG A 1 110 ? 5.723 -5.856 18.641 1.00 92.88 110 ARG A N 1
ATOM 876 C CA . ARG A 1 110 ? 6.682 -5.320 19.622 1.00 92.88 110 ARG A CA 1
ATOM 877 C C . ARG A 1 110 ? 8.113 -5.266 19.079 1.00 92.88 110 ARG A C 1
ATOM 879 O O . ARG A 1 110 ? 9.017 -4.853 19.795 1.00 92.88 110 ARG A O 1
ATOM 886 N N . ASP A 1 111 ? 8.331 -5.712 17.843 1.00 95.38 111 ASP A N 1
ATOM 887 C CA . ASP A 1 111 ? 9.646 -5.704 17.207 1.00 95.38 111 ASP A CA 1
ATOM 888 C C . ASP A 1 111 ? 9.907 -4.349 16.534 1.00 95.38 111 ASP A C 1
ATOM 890 O O . ASP A 1 111 ? 9.793 -4.180 15.316 1.00 95.38 111 ASP A O 1
ATOM 894 N N . ASP A 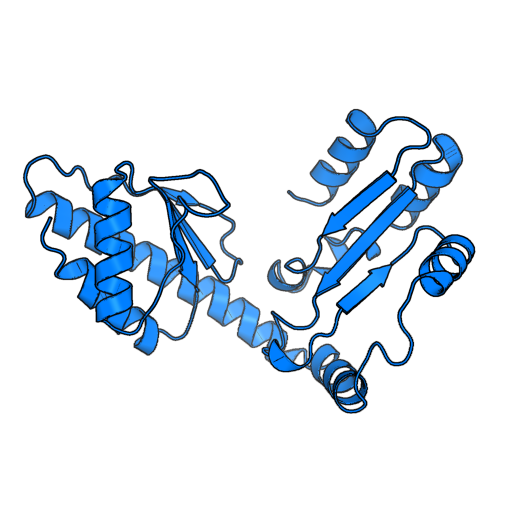1 112 ? 10.231 -3.350 17.353 1.00 93.94 112 ASP A N 1
ATOM 895 C CA . ASP A 1 112 ? 10.521 -1.998 16.870 1.00 93.94 112 ASP A CA 1
ATOM 896 C C . ASP A 1 112 ? 11.770 -1.958 15.974 1.00 93.94 112 ASP A C 1
ATOM 898 O O . ASP A 1 112 ? 11.843 -1.147 15.047 1.00 93.94 112 ASP A O 1
ATOM 902 N N . ALA A 1 113 ? 12.731 -2.864 16.191 1.00 96.25 113 ALA A N 1
ATOM 903 C CA . ALA A 1 113 ? 13.936 -2.968 15.371 1.00 96.25 113 ALA A CA 1
ATOM 904 C C . ALA A 1 113 ? 13.599 -3.398 13.935 1.00 96.25 113 ALA A C 1
ATOM 906 O O . ALA A 1 113 ? 14.109 -2.814 12.971 1.00 96.25 113 ALA A O 1
ATOM 907 N N . PHE A 1 114 ? 12.699 -4.372 13.776 1.00 95.94 114 PHE A N 1
ATOM 908 C CA . PHE A 1 114 ? 12.180 -4.769 12.472 1.00 95.94 114 PHE A CA 1
ATOM 909 C C . PHE A 1 114 ? 11.450 -3.616 11.769 1.00 95.94 114 PHE A C 1
ATOM 911 O O . PHE A 1 114 ? 11.700 -3.376 10.583 1.00 95.94 114 PHE A O 1
ATOM 918 N N . LEU A 1 115 ? 10.588 -2.872 12.475 1.00 94.88 115 LEU A N 1
ATOM 919 C CA . LEU A 1 115 ? 9.867 -1.730 11.893 1.00 94.88 115 LEU A CA 1
ATOM 920 C C . LEU A 1 115 ? 10.834 -0.629 11.436 1.00 94.88 115 LEU A C 1
ATOM 922 O O . LEU A 1 115 ? 10.755 -0.179 10.291 1.00 94.88 115 LEU A O 1
ATOM 926 N N . ALA A 1 116 ? 11.785 -0.250 12.294 1.00 95.38 116 ALA A N 1
ATOM 927 C CA . ALA A 1 116 ? 12.788 0.770 11.998 1.00 95.38 116 ALA A CA 1
ATOM 928 C C . ALA A 1 116 ? 13.616 0.405 10.760 1.00 95.38 116 ALA A C 1
ATOM 930 O O . ALA A 1 116 ? 13.754 1.213 9.835 1.00 95.38 116 ALA A O 1
ATOM 931 N N . LYS A 1 117 ? 14.097 -0.844 10.696 1.00 95.88 117 LYS A N 1
ATOM 932 C CA . LYS A 1 117 ? 14.809 -1.361 9.523 1.00 95.88 117 LYS A CA 1
ATOM 933 C C . LYS A 1 117 ? 13.925 -1.338 8.277 1.00 95.88 117 LYS A C 1
ATOM 935 O O . LYS A 1 117 ? 14.383 -0.931 7.212 1.00 95.88 117 LYS A O 1
ATOM 940 N N . THR A 1 118 ? 12.661 -1.736 8.398 1.00 95.44 118 THR A N 1
ATOM 941 C CA . THR A 1 118 ? 11.724 -1.783 7.269 1.00 95.44 118 THR A CA 1
ATOM 942 C C . THR A 1 118 ? 11.437 -0.396 6.698 1.00 95.44 118 THR A C 1
ATOM 944 O O . THR A 1 118 ? 11.465 -0.239 5.476 1.00 95.44 118 THR A O 1
ATOM 947 N N . TRP A 1 119 ? 11.225 0.624 7.537 1.00 95.75 119 TRP A N 1
ATOM 948 C CA . TRP A 1 119 ? 11.035 2.005 7.074 1.00 95.75 119 TRP A CA 1
ATOM 949 C C . TRP A 1 119 ? 12.278 2.557 6.376 1.00 95.75 119 TRP A C 1
ATOM 951 O O . TRP A 1 119 ? 12.159 3.144 5.295 1.00 95.75 119 TRP A O 1
ATOM 961 N N . ALA A 1 120 ? 13.464 2.327 6.950 1.00 95.12 120 ALA A N 1
ATOM 962 C CA . ALA A 1 120 ? 14.728 2.760 6.362 1.00 95.12 120 ALA A CA 1
ATOM 963 C C . ALA A 1 120 ? 14.960 2.104 4.990 1.00 95.12 120 ALA A C 1
ATOM 965 O O . ALA A 1 120 ? 15.159 2.797 3.991 1.00 95.12 120 ALA A O 1
ATOM 966 N N . CYS A 1 121 ? 14.854 0.773 4.917 1.00 95.62 121 CYS A N 1
ATOM 967 C CA . CYS A 1 121 ? 15.050 0.026 3.678 1.00 95.62 121 CYS A CA 1
ATOM 968 C C . CYS A 1 121 ? 14.001 0.375 2.619 1.00 95.62 121 CYS A C 1
ATOM 970 O O . CYS A 1 121 ? 14.364 0.619 1.476 1.00 95.62 121 CYS A O 1
ATOM 972 N N . THR A 1 122 ? 12.713 0.431 2.970 1.00 95.25 122 THR A N 1
ATOM 973 C CA . THR A 1 122 ? 11.644 0.697 1.990 1.00 95.25 122 THR A CA 1
ATOM 974 C C . THR A 1 122 ? 11.806 2.073 1.358 1.00 95.25 122 THR A C 1
ATOM 976 O O . THR A 1 122 ? 11.727 2.191 0.138 1.00 95.25 122 THR A O 1
ATOM 979 N N . THR A 1 123 ? 12.088 3.099 2.165 1.00 94.81 123 THR A N 1
ATOM 980 C CA . THR A 1 123 ? 12.276 4.468 1.666 1.00 94.81 123 THR A CA 1
ATOM 981 C C . THR A 1 123 ? 13.489 4.551 0.741 1.00 94.81 123 THR A C 1
ATOM 983 O O . THR A 1 123 ? 13.378 5.053 -0.380 1.00 94.81 123 THR A O 1
ATOM 986 N N . GLN A 1 124 ? 14.625 3.992 1.175 1.00 96.50 124 GLN A N 1
ATOM 987 C CA . GLN A 1 124 ? 15.858 3.977 0.389 1.00 96.50 124 GLN A CA 1
ATOM 988 C C . GLN A 1 124 ? 15.676 3.207 -0.923 1.00 96.50 124 GLN A C 1
ATOM 990 O O . GLN A 1 124 ? 15.889 3.750 -2.007 1.00 96.50 124 GLN A O 1
ATOM 995 N N . TRP A 1 125 ? 15.209 1.960 -0.846 1.00 97.88 125 TRP A N 1
ATOM 996 C CA . TRP A 1 125 ? 15.047 1.108 -2.019 1.00 97.88 125 TRP A CA 1
ATOM 997 C C . TRP A 1 125 ? 14.020 1.667 -2.991 1.00 97.88 125 TRP A C 1
ATOM 999 O O . TRP A 1 125 ? 14.218 1.564 -4.195 1.00 97.88 125 TRP A O 1
ATOM 1009 N N . ARG A 1 126 ? 12.940 2.300 -2.518 1.00 97.62 126 ARG A N 1
ATOM 1010 C CA . ARG A 1 126 ? 11.985 2.950 -3.419 1.00 97.62 126 ARG A CA 1
ATOM 1011 C C . ARG A 1 126 ? 12.647 4.082 -4.203 1.00 97.62 126 ARG A C 1
ATOM 1013 O O . ARG A 1 126 ? 12.427 4.185 -5.408 1.00 97.62 126 ARG A O 1
ATOM 1020 N N . ALA A 1 127 ? 13.434 4.926 -3.536 1.00 97.81 127 ALA A N 1
ATOM 1021 C CA . ALA A 1 127 ? 14.145 6.024 -4.184 1.00 97.81 127 ALA A CA 1
ATOM 1022 C C . ALA A 1 127 ? 15.158 5.511 -5.221 1.00 97.81 127 ALA A C 1
ATOM 1024 O O . ALA A 1 127 ? 15.216 6.037 -6.334 1.00 97.81 127 ALA A O 1
ATOM 1025 N N . ASP A 1 128 ? 15.901 4.454 -4.888 1.00 98.12 128 ASP A N 1
ATOM 1026 C CA . ASP A 1 128 ? 16.840 3.803 -5.807 1.00 98.12 128 ASP A CA 1
ATOM 1027 C C . ASP A 1 128 ? 16.117 3.191 -7.017 1.00 98.12 128 ASP A C 1
ATOM 1029 O O . ASP A 1 128 ? 16.496 3.448 -8.158 1.00 98.12 128 ASP A O 1
ATOM 1033 N N . GLN A 1 129 ? 15.015 2.465 -6.796 1.00 98.12 129 GLN A N 1
ATOM 1034 C CA . GLN A 1 129 ? 14.214 1.884 -7.877 1.00 98.12 129 GLN A CA 1
ATOM 1035 C C . GLN A 1 129 ? 13.658 2.956 -8.821 1.00 98.12 129 GLN A C 1
ATOM 1037 O O . GLN A 1 129 ? 13.742 2.803 -10.035 1.00 98.12 129 GLN A O 1
ATOM 1042 N N . VAL A 1 130 ? 13.118 4.061 -8.295 1.00 98.25 130 VAL A N 1
ATOM 1043 C CA . VAL A 1 130 ? 12.614 5.170 -9.128 1.00 98.25 130 VAL A CA 1
ATOM 1044 C C . VAL A 1 130 ? 13.737 5.794 -9.959 1.00 98.25 130 VAL A C 1
ATOM 1046 O O . VAL A 1 130 ? 13.544 6.056 -11.147 1.00 98.25 130 VAL A O 1
ATOM 1049 N N . ARG A 1 131 ? 14.920 5.999 -9.368 1.00 98.06 131 ARG A N 1
ATOM 1050 C CA . ARG A 1 131 ? 16.093 6.534 -10.077 1.00 98.06 131 ARG A CA 1
ATOM 1051 C C . ARG A 1 131 ? 16.512 5.622 -11.229 1.00 98.06 131 ARG A C 1
ATOM 1053 O O . ARG A 1 131 ? 16.663 6.089 -12.356 1.00 98.06 131 ARG A O 1
ATOM 1060 N N . ASP A 1 132 ? 16.632 4.328 -10.961 1.00 98.19 132 ASP A N 1
ATOM 1061 C CA . ASP A 1 132 ? 17.032 3.330 -11.952 1.00 98.19 132 ASP A CA 1
ATOM 1062 C C . ASP A 1 132 ? 16.011 3.210 -13.086 1.00 98.19 132 ASP A C 1
ATOM 1064 O O . ASP A 1 132 ? 16.380 3.177 -14.259 1.00 98.19 132 ASP A O 1
ATOM 1068 N N . LEU A 1 133 ? 14.716 3.199 -12.764 1.00 98.00 133 LEU A N 1
ATOM 1069 C CA . LEU A 1 133 ? 13.656 3.129 -13.771 1.00 98.00 133 LEU A CA 1
ATOM 1070 C C . LEU A 1 133 ? 13.550 4.406 -14.599 1.00 98.00 133 LEU A C 1
ATOM 1072 O O . LEU A 1 133 ? 13.256 4.333 -15.789 1.00 98.00 133 LEU A O 1
ATOM 1076 N N . THR A 1 134 ? 13.847 5.563 -14.006 1.00 98.00 134 THR A N 1
ATOM 1077 C CA . THR A 1 134 ? 13.985 6.816 -14.759 1.00 98.00 134 THR A CA 1
ATOM 1078 C C . THR A 1 134 ? 15.096 6.691 -15.801 1.00 98.00 134 THR A C 1
ATOM 1080 O O . THR A 1 134 ? 14.940 7.151 -16.932 1.00 98.00 134 THR A O 1
ATOM 1083 N N . GLN A 1 135 ? 16.212 6.039 -15.457 1.00 97.69 135 GLN A N 1
ATOM 1084 C CA . GLN A 1 135 ? 17.286 5.790 -16.417 1.00 97.69 135 GLN A CA 1
ATOM 1085 C C . GLN A 1 135 ? 16.874 4.775 -17.492 1.00 97.69 135 GLN A C 1
ATOM 1087 O O . GLN A 1 135 ? 17.143 5.008 -18.667 1.00 97.69 135 GLN A O 1
ATOM 1092 N N . VAL A 1 136 ? 16.167 3.701 -17.124 1.00 97.38 136 VAL A N 1
ATOM 1093 C CA . VAL A 1 136 ? 15.615 2.729 -18.088 1.00 97.38 136 VAL A CA 1
ATOM 1094 C C . VAL A 1 136 ? 14.701 3.419 -19.103 1.00 97.38 136 VAL A C 1
ATOM 1096 O O . VAL A 1 136 ? 14.858 3.202 -20.303 1.00 97.38 136 VAL A O 1
ATOM 1099 N N . ALA A 1 137 ? 13.796 4.289 -18.650 1.00 97.06 137 ALA A N 1
ATOM 1100 C CA . ALA A 1 137 ? 12.895 5.031 -19.529 1.00 97.06 137 ALA A CA 1
ATOM 1101 C C . ALA A 1 137 ? 13.665 5.908 -20.534 1.00 97.06 137 ALA A C 1
ATOM 1103 O O . ALA A 1 137 ? 13.379 5.880 -21.732 1.00 97.06 137 ALA A O 1
ATOM 1104 N N . LYS A 1 138 ? 14.705 6.617 -20.071 1.00 95.88 138 LYS A N 1
ATOM 1105 C CA . LYS A 1 138 ? 15.594 7.419 -20.932 1.00 95.88 138 LYS A CA 1
ATOM 1106 C C . LYS A 1 138 ? 16.364 6.563 -21.939 1.00 95.88 138 LYS A C 1
ATOM 1108 O O . LYS A 1 138 ? 16.498 6.950 -23.097 1.00 95.88 138 LYS A O 1
ATOM 1113 N N . ASP A 1 139 ? 16.879 5.412 -21.513 1.00 95.06 139 ASP A N 1
ATOM 1114 C CA . ASP A 1 139 ? 17.622 4.495 -22.383 1.00 95.06 139 ASP A CA 1
ATOM 1115 C C . ASP A 1 139 ? 16.716 3.891 -23.466 1.00 95.06 139 ASP A C 1
ATOM 1117 O O . ASP A 1 139 ? 17.149 3.687 -24.600 1.00 95.06 139 ASP A O 1
ATOM 1121 N N . LEU A 1 140 ? 15.456 3.592 -23.138 1.00 95.12 140 LEU A N 1
ATOM 1122 C CA . LEU A 1 140 ? 14.456 3.146 -24.109 1.00 95.12 140 LEU A CA 1
ATOM 1123 C C . LEU A 1 140 ? 14.100 4.264 -25.100 1.00 95.12 140 LEU A C 1
ATOM 1125 O O . LEU A 1 140 ? 14.106 4.010 -26.301 1.00 95.12 140 LEU A O 1
ATOM 1129 N N . ALA A 1 141 ? 13.900 5.502 -24.636 1.00 94.50 141 ALA A N 1
ATOM 1130 C CA . ALA A 1 141 ? 13.578 6.649 -25.500 1.00 94.50 141 ALA A CA 1
ATOM 1131 C C . ALA A 1 141 ? 14.655 6.941 -26.555 1.00 94.50 141 ALA A C 1
ATOM 1133 O O . ALA A 1 141 ? 14.353 7.355 -27.668 1.00 94.50 141 ALA A O 1
ATOM 1134 N N . LYS A 1 142 ? 15.927 6.673 -26.236 1.00 94.06 142 LYS A N 1
ATOM 1135 C CA . LYS A 1 142 ? 17.034 6.802 -27.199 1.00 94.06 142 LYS A CA 1
ATOM 1136 C C . LYS A 1 142 ? 17.050 5.712 -28.271 1.00 94.06 142 LYS A C 1
ATOM 1138 O O . LYS A 1 142 ? 17.616 5.929 -29.337 1.00 94.06 142 LYS A O 1
ATOM 1143 N N . ARG A 1 143 ? 16.522 4.524 -27.967 1.00 93.00 143 ARG A N 1
ATOM 1144 C CA . ARG A 1 143 ? 16.625 3.333 -28.827 1.00 93.00 143 ARG A CA 1
ATOM 1145 C C . ARG A 1 143 ? 15.364 3.066 -29.638 1.00 93.00 143 ARG A C 1
ATOM 1147 O O . ARG A 1 143 ? 15.457 2.412 -30.669 1.00 93.00 143 ARG A O 1
ATOM 1154 N N . ILE A 1 144 ? 14.211 3.532 -29.166 1.00 88.81 144 ILE A N 1
ATOM 1155 C CA . ILE A 1 144 ? 12.903 3.202 -29.728 1.00 88.81 144 ILE A CA 1
ATOM 1156 C C . ILE A 1 144 ? 12.296 4.477 -30.327 1.00 88.81 144 ILE A C 1
ATOM 1158 O O . ILE A 1 144 ? 11.884 5.365 -29.576 1.00 88.81 144 ILE A O 1
ATOM 1162 N N . PRO A 1 145 ? 12.241 4.597 -31.667 1.00 87.38 145 PRO A N 1
ATOM 1163 C CA . PRO A 1 145 ? 11.643 5.751 -32.327 1.00 87.38 145 PRO A CA 1
ATOM 1164 C C . PRO A 1 145 ? 10.193 5.976 -31.883 1.00 87.38 145 PRO A C 1
ATOM 1166 O O . PRO A 1 145 ? 9.401 5.040 -31.826 1.00 87.38 145 PRO A O 1
ATOM 1169 N N . GLY A 1 146 ? 9.841 7.226 -31.572 1.00 83.69 146 GLY A N 1
ATOM 1170 C CA . GLY A 1 146 ? 8.487 7.607 -31.151 1.00 83.69 146 GLY A CA 1
ATOM 1171 C C . GLY A 1 146 ? 8.167 7.376 -29.669 1.00 83.69 146 GLY A C 1
ATOM 1172 O O . GLY A 1 146 ? 7.150 7.875 -29.194 1.00 83.69 146 GLY A O 1
ATOM 1173 N N . PHE A 1 147 ? 9.035 6.703 -28.907 1.00 88.12 147 PHE A N 1
ATOM 1174 C CA . PHE A 1 147 ? 8.871 6.541 -27.463 1.00 88.12 147 PHE A CA 1
ATOM 1175 C C . PHE A 1 147 ? 9.551 7.692 -26.702 1.00 88.12 147 PHE A C 1
ATOM 1177 O O . PHE A 1 147 ? 10.761 7.884 -26.796 1.00 88.12 147 PHE A O 1
ATOM 1184 N N . ASN A 1 148 ? 8.789 8.471 -25.928 1.00 83.44 148 ASN A N 1
ATOM 1185 C CA . ASN A 1 148 ? 9.304 9.679 -25.264 1.00 83.44 148 ASN A CA 1
ATOM 1186 C C . ASN A 1 148 ? 9.958 9.429 -23.888 1.00 83.44 148 ASN A C 1
ATOM 1188 O O . ASN A 1 148 ? 10.632 10.316 -23.370 1.00 83.44 148 ASN A O 1
ATOM 1192 N N . GLY A 1 149 ? 9.775 8.246 -23.289 1.00 88.62 149 GLY A N 1
ATOM 1193 C CA . GLY A 1 149 ? 10.330 7.914 -21.971 1.00 88.62 149 GLY A CA 1
ATOM 1194 C C . GLY A 1 149 ? 9.763 8.725 -20.799 1.00 88.62 149 GLY A C 1
ATOM 1195 O O . GLY A 1 149 ? 10.378 8.737 -19.733 1.00 88.62 149 GLY A O 1
ATOM 1196 N N . ASP A 1 150 ? 8.616 9.392 -20.966 1.00 92.81 150 ASP A N 1
ATOM 1197 C CA . ASP A 1 150 ? 7.989 10.222 -19.928 1.00 92.81 150 ASP A CA 1
ATOM 1198 C C . ASP A 1 150 ? 7.218 9.368 -18.909 1.00 92.81 150 ASP A C 1
ATOM 1200 O O . ASP A 1 150 ? 5.988 9.292 -18.907 1.00 92.81 150 ASP A O 1
ATOM 1204 N N . TRP A 1 151 ? 7.951 8.654 -18.057 1.00 96.94 151 TRP A N 1
ATOM 1205 C CA . TRP A 1 151 ? 7.355 7.847 -16.994 1.00 96.94 151 TRP A CA 1
ATOM 1206 C C . TRP A 1 151 ? 7.054 8.692 -15.761 1.00 96.94 151 TRP A C 1
ATOM 1208 O O . TRP A 1 151 ? 7.945 9.319 -15.187 1.00 96.94 151 TRP A O 1
ATOM 1218 N N . HIS A 1 152 ? 5.811 8.628 -15.286 1.00 97.88 152 HIS A N 1
ATOM 1219 C CA . HIS A 1 152 ? 5.403 9.291 -14.052 1.00 97.88 152 HIS A CA 1
ATOM 1220 C C . HIS A 1 152 ? 5.269 8.282 -12.907 1.00 97.88 152 HIS A C 1
ATOM 1222 O O . HIS A 1 152 ? 4.432 7.378 -12.929 1.00 97.88 152 HIS A O 1
ATOM 1228 N N . PHE A 1 153 ? 6.094 8.463 -11.876 1.00 98.06 153 PHE A N 1
ATOM 1229 C CA . PHE A 1 153 ? 6.096 7.645 -10.667 1.00 98.06 153 PHE A CA 1
ATOM 1230 C C . PHE A 1 153 ? 5.141 8.214 -9.613 1.00 98.06 153 PHE A C 1
ATOM 1232 O O . PHE A 1 153 ? 5.321 9.325 -9.123 1.00 98.06 153 PHE A O 1
ATOM 1239 N N . LEU A 1 154 ? 4.143 7.424 -9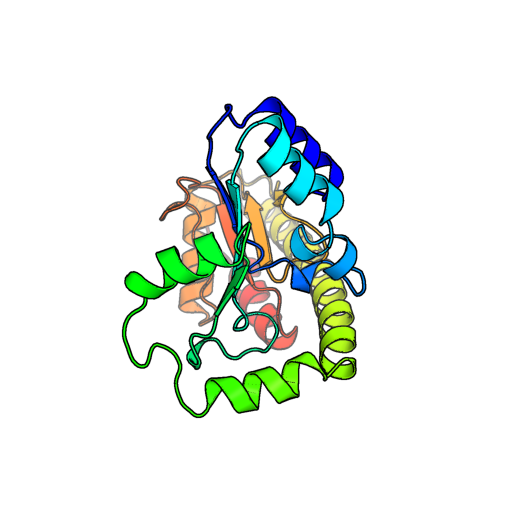.230 1.00 96.81 154 LEU A N 1
ATOM 1240 C CA . LEU A 1 154 ? 3.053 7.816 -8.343 1.00 96.81 154 LEU A CA 1
ATOM 1241 C C . LEU A 1 154 ? 3.181 7.170 -6.954 1.00 96.81 154 LEU A C 1
ATOM 1243 O O . LEU A 1 154 ? 3.742 6.080 -6.775 1.00 96.81 154 LEU A O 1
ATOM 1247 N N . GLY A 1 155 ? 2.569 7.822 -5.966 1.00 92.19 155 GLY A N 1
ATOM 1248 C CA . GLY A 1 155 ? 2.506 7.364 -4.577 1.00 92.19 155 GLY A CA 1
ATOM 1249 C C . GLY A 1 155 ? 3.578 7.982 -3.680 1.00 92.19 155 GLY A C 1
ATOM 1250 O O . GLY A 1 155 ? 4.525 8.606 -4.149 1.00 92.19 155 GLY A O 1
ATOM 1251 N N . GLN A 1 156 ? 3.407 7.805 -2.371 1.00 91.81 156 GLN A N 1
ATOM 1252 C CA . GLN A 1 156 ? 4.282 8.402 -1.365 1.00 91.81 156 GLN A CA 1
ATOM 1253 C C . GLN A 1 156 ? 5.646 7.686 -1.277 1.00 91.81 156 GLN A C 1
ATOM 1255 O O . GLN A 1 156 ? 5.714 6.483 -1.559 1.00 91.81 156 GLN A O 1
ATOM 1260 N N . PRO A 1 157 ? 6.722 8.381 -0.851 1.00 92.44 157 PRO A N 1
ATOM 1261 C CA . PRO A 1 157 ? 8.078 7.822 -0.771 1.00 92.44 157 PRO A CA 1
ATOM 1262 C C . PRO A 1 157 ? 8.233 6.609 0.157 1.00 92.44 157 PRO A C 1
ATOM 1264 O O . PRO A 1 157 ? 9.139 5.806 -0.032 1.00 92.44 157 PRO A O 1
ATOM 1267 N N . PHE A 1 158 ? 7.341 6.454 1.133 1.00 91.00 158 PHE A N 1
ATOM 1268 C CA . PHE A 1 158 ? 7.378 5.372 2.118 1.00 91.00 158 PHE A CA 1
ATOM 1269 C C . PHE A 1 158 ? 6.587 4.119 1.697 1.00 91.00 158 PHE A C 1
ATOM 1271 O O . PHE A 1 158 ? 6.572 3.115 2.407 1.00 91.00 158 PHE A O 1
ATOM 1278 N N . LEU A 1 159 ? 5.884 4.147 0.558 1.00 93.88 159 LEU A N 1
ATOM 1279 C CA . LEU A 1 159 ? 5.074 3.006 0.125 1.00 93.88 159 LEU A CA 1
ATOM 1280 C C . LEU A 1 159 ? 5.958 1.861 -0.375 1.00 93.88 159 LEU A C 1
ATOM 1282 O O . LEU A 1 159 ? 6.870 2.068 -1.170 1.00 93.88 159 LEU A O 1
ATOM 1286 N N . SER A 1 160 ? 5.608 0.620 -0.033 1.00 94.81 160 SER A N 1
ATOM 1287 C CA . SER A 1 160 ? 6.304 -0.577 -0.530 1.00 94.81 160 SER A CA 1
ATOM 1288 C C . SER A 1 160 ? 5.933 -0.957 -1.970 1.00 94.81 160 SER A C 1
ATOM 1290 O O . SER A 1 160 ? 6.008 -2.127 -2.358 1.00 94.81 160 SER A O 1
ATOM 1292 N N . TRP A 1 161 ? 5.448 -0.007 -2.760 1.00 96.38 161 TRP A N 1
ATOM 1293 C CA . TRP A 1 161 ? 5.190 -0.173 -4.183 1.00 96.38 161 TRP A CA 1
ATOM 1294 C C . TRP A 1 161 ? 5.375 1.153 -4.902 1.00 96.38 161 TRP A C 1
ATOM 1296 O O . TRP A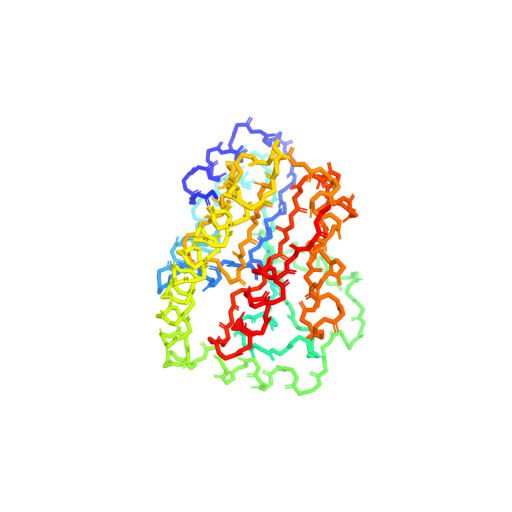 1 161 ? 5.291 2.234 -4.314 1.00 96.38 161 TRP A O 1
ATOM 1306 N N . VAL A 1 162 ? 5.561 1.046 -6.210 1.00 97.88 162 VAL A N 1
ATOM 1307 C CA . VAL A 1 162 ? 5.615 2.185 -7.115 1.00 97.88 162 VAL A CA 1
ATOM 1308 C C . VAL A 1 162 ? 4.582 1.955 -8.202 1.00 97.88 162 VAL A C 1
ATOM 1310 O O . VAL A 1 162 ? 4.593 0.918 -8.865 1.00 97.88 162 VAL A O 1
ATOM 1313 N N . TRP A 1 163 ? 3.656 2.899 -8.343 1.00 98.00 163 TRP A N 1
ATOM 1314 C CA . TRP A 1 163 ? 2.816 2.994 -9.532 1.00 98.00 163 TRP A CA 1
ATOM 1315 C C . TRP A 1 163 ? 3.568 3.802 -10.580 1.00 98.00 163 TRP A C 1
ATOM 1317 O O . TRP A 1 163 ? 4.165 4.822 -10.249 1.00 98.00 163 TRP A O 1
ATOM 1327 N N . ILE A 1 164 ? 3.537 3.343 -11.821 1.00 98.38 164 ILE A N 1
ATOM 1328 C CA . ILE A 1 164 ? 4.236 3.956 -12.943 1.00 98.38 164 ILE A CA 1
ATOM 1329 C C . ILE A 1 164 ? 3.202 4.144 -14.041 1.00 98.38 164 ILE A C 1
ATOM 1331 O O . ILE A 1 164 ? 2.639 3.158 -14.514 1.00 98.38 164 ILE A O 1
ATOM 1335 N N . ASP A 1 165 ? 2.920 5.387 -14.405 1.00 98.00 165 ASP A N 1
ATOM 1336 C CA . ASP A 1 165 ? 2.196 5.708 -15.630 1.00 98.00 165 ASP A CA 1
ATOM 1337 C C . ASP A 1 165 ? 3.221 5.850 -16.754 1.00 98.00 165 ASP A C 1
ATOM 1339 O O . ASP A 1 165 ? 4.017 6.789 -16.753 1.00 98.00 165 ASP A O 1
ATOM 1343 N N . VAL A 1 166 ? 3.226 4.888 -17.676 1.00 96.38 166 VAL A N 1
ATOM 1344 C CA . VAL A 1 166 ? 4.167 4.851 -18.806 1.00 96.38 166 VAL A CA 1
ATOM 1345 C C . VAL A 1 166 ? 3.595 5.509 -20.063 1.00 96.38 166 VAL A C 1
ATOM 1347 O O . VAL A 1 166 ? 4.202 5.410 -21.124 1.00 96.38 166 VAL A O 1
ATOM 1350 N N . ARG A 1 167 ? 2.430 6.170 -19.946 1.00 95.06 167 ARG A N 1
ATOM 1351 C CA . ARG A 1 167 ? 1.722 6.948 -20.986 1.00 95.06 167 ARG A CA 1
ATOM 1352 C C . ARG A 1 167 ? 1.209 6.169 -22.196 1.00 95.06 167 ARG A C 1
ATOM 1354 O O . ARG A 1 167 ? 0.377 6.694 -22.926 1.00 95.06 167 ARG A O 1
ATOM 1361 N N . ASP A 1 168 ? 1.618 4.917 -22.354 1.00 94.38 168 ASP A N 1
ATOM 1362 C CA . ASP A 1 168 ? 1.244 4.060 -23.472 1.00 94.38 168 ASP A CA 1
ATOM 1363 C C . ASP A 1 168 ? 0.820 2.666 -22.974 1.00 94.38 168 ASP A C 1
ATOM 1365 O O . ASP A 1 168 ? 1.502 2.028 -22.168 1.00 94.38 168 ASP A O 1
ATOM 1369 N N . ALA A 1 169 ? -0.347 2.198 -23.424 1.00 96.06 169 ALA A N 1
ATOM 1370 C CA . ALA A 1 169 ? -0.907 0.914 -23.010 1.00 96.06 169 ALA A CA 1
ATOM 1371 C C . ALA A 1 169 ? -0.153 -0.291 -23.599 1.00 96.06 169 ALA A C 1
ATOM 1373 O O . ALA A 1 169 ? 0.002 -1.301 -22.913 1.00 96.06 169 ALA A O 1
ATOM 1374 N N . ALA A 1 170 ? 0.343 -0.186 -24.833 1.00 94.75 170 ALA A N 1
ATOM 1375 C CA . ALA A 1 170 ? 1.132 -1.236 -25.467 1.00 94.75 170 ALA A CA 1
ATOM 1376 C C . ALA A 1 170 ? 2.485 -1.389 -24.760 1.00 94.75 170 ALA A C 1
ATOM 1378 O O . ALA A 1 170 ? 2.911 -2.506 -24.468 1.00 94.75 170 ALA A O 1
ATOM 1379 N N . VAL A 1 171 ? 3.110 -0.269 -24.379 1.00 95.25 171 VAL A N 1
ATOM 1380 C CA . VAL A 1 171 ? 4.336 -0.281 -23.564 1.00 95.25 171 VAL A CA 1
ATOM 1381 C C . VAL A 1 171 ? 4.078 -0.892 -22.188 1.00 95.25 171 VAL A C 1
ATOM 1383 O O . VAL A 1 171 ? 4.863 -1.722 -21.731 1.00 95.25 171 VAL A O 1
ATOM 1386 N N . ALA A 1 172 ? 2.975 -0.527 -21.526 1.00 97.06 172 ALA A N 1
ATOM 1387 C CA . ALA A 1 172 ? 2.606 -1.112 -20.237 1.00 97.06 172 ALA A CA 1
ATOM 1388 C C . ALA A 1 172 ? 2.457 -2.641 -20.329 1.00 97.06 172 ALA A C 1
ATOM 1390 O O . ALA A 1 172 ? 2.970 -3.362 -19.470 1.00 97.06 172 ALA A O 1
ATOM 1391 N N . ASP A 1 173 ? 1.809 -3.136 -21.383 1.00 97.50 173 ASP A N 1
ATOM 1392 C CA . ASP A 1 173 ? 1.641 -4.568 -21.630 1.00 97.50 173 ASP A CA 1
ATOM 1393 C C . ASP A 1 173 ? 2.974 -5.269 -21.921 1.00 97.50 173 ASP A C 1
ATOM 1395 O O . ASP A 1 173 ? 3.251 -6.320 -21.338 1.00 97.50 173 ASP A O 1
ATOM 1399 N N . ALA A 1 174 ? 3.838 -4.657 -22.732 1.00 97.12 174 ALA A N 1
ATOM 1400 C CA . ALA A 1 174 ? 5.167 -5.182 -23.028 1.00 97.12 174 ALA A CA 1
ATOM 1401 C C . ALA A 1 174 ? 6.051 -5.266 -21.767 1.00 97.12 174 ALA A C 1
ATOM 1403 O O . ALA A 1 174 ? 6.729 -6.270 -21.547 1.00 97.12 174 ALA A O 1
ATOM 1404 N N . LEU A 1 175 ? 6.002 -4.260 -20.886 1.00 97.69 175 LEU A N 1
ATOM 1405 C CA . LEU A 1 175 ? 6.720 -4.264 -19.604 1.00 97.69 175 LEU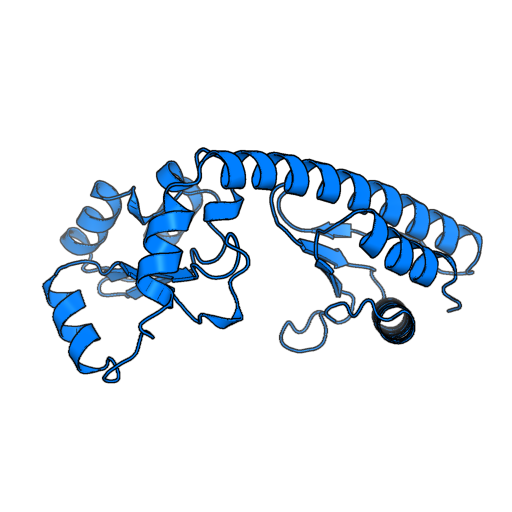 A CA 1
ATOM 1406 C C . LEU A 1 175 ? 6.204 -5.350 -18.652 1.00 97.69 175 LEU A C 1
ATOM 1408 O O . LEU A 1 175 ? 6.998 -6.007 -17.971 1.00 97.69 175 LEU A O 1
ATOM 1412 N N . VAL A 1 176 ? 4.882 -5.541 -18.584 1.00 98.25 176 VAL A N 1
ATOM 1413 C CA . VAL A 1 176 ? 4.264 -6.603 -17.773 1.00 98.25 176 VAL A CA 1
ATOM 1414 C C . VAL A 1 176 ? 4.701 -7.976 -18.277 1.00 98.25 176 VAL A C 1
ATOM 1416 O O . VAL A 1 176 ? 5.061 -8.833 -17.467 1.00 98.25 176 VAL A O 1
ATOM 1419 N N . GLU A 1 177 ? 4.716 -8.174 -19.593 1.00 98.31 177 GLU A N 1
ATOM 1420 C CA . GLU A 1 177 ? 5.124 -9.437 -20.200 1.00 98.31 177 GLU A CA 1
ATOM 1421 C C . GLU A 1 177 ? 6.622 -9.708 -20.019 1.00 98.31 177 GLU A C 1
ATOM 1423 O O . GLU A 1 177 ? 6.996 -10.791 -19.569 1.00 98.31 177 GLU A O 1
ATOM 1428 N N . ALA A 1 178 ? 7.483 -8.712 -20.246 1.00 98.19 178 ALA A N 1
ATOM 1429 C CA . ALA A 1 178 ? 8.920 -8.832 -20.001 1.00 98.19 178 ALA A CA 1
ATOM 1430 C C . ALA A 1 178 ? 9.220 -9.208 -18.540 1.00 98.19 178 ALA A C 1
ATOM 1432 O O . ALA A 1 178 ? 10.033 -10.093 -18.267 1.00 98.19 178 ALA A O 1
ATOM 1433 N N . ALA A 1 179 ? 8.512 -8.593 -17.589 1.00 98.12 179 ALA A N 1
ATOM 1434 C CA . ALA A 1 179 ? 8.625 -8.919 -16.171 1.00 98.12 179 ALA A CA 1
ATOM 1435 C C . ALA A 1 179 ? 8.154 -10.351 -15.855 1.00 98.12 179 ALA A C 1
ATOM 1437 O O . ALA A 1 179 ? 8.782 -11.055 -15.060 1.00 98.12 179 ALA A O 1
ATOM 1438 N N . ARG A 1 180 ? 7.061 -10.805 -16.486 1.00 97.94 180 ARG A N 1
ATOM 1439 C CA . ARG A 1 180 ? 6.544 -12.174 -16.347 1.00 97.94 180 ARG A CA 1
ATOM 1440 C C . ARG A 1 180 ? 7.557 -13.200 -16.853 1.00 97.94 180 ARG A C 1
ATOM 1442 O O . ARG A 1 180 ? 7.857 -14.145 -16.126 1.00 97.94 180 ARG A O 1
ATOM 1449 N N . VAL A 1 181 ? 8.099 -12.999 -18.055 1.00 97.94 181 VAL A N 1
ATOM 1450 C CA . VAL A 1 181 ? 9.112 -13.878 -18.667 1.00 97.94 181 VAL A CA 1
ATOM 1451 C C . VAL A 1 181 ? 10.382 -13.931 -17.815 1.00 97.94 181 VAL A C 1
ATOM 1453 O O . VAL A 1 181 ? 10.939 -15.004 -17.611 1.00 97.94 181 VAL A O 1
ATOM 1456 N N . ALA A 1 182 ? 10.790 -12.803 -17.231 1.00 97.38 182 ALA A N 1
ATOM 1457 C CA . ALA A 1 182 ? 11.943 -12.725 -16.336 1.00 97.38 182 ALA A CA 1
ATOM 1458 C C . ALA A 1 182 ? 11.693 -13.281 -14.916 1.00 97.38 182 ALA A C 1
ATOM 1460 O O . ALA A 1 182 ? 12.550 -13.144 -14.043 1.00 97.38 182 ALA A O 1
ATOM 1461 N N . GLY A 1 183 ? 10.518 -13.858 -14.631 1.00 97.12 183 GLY A N 1
ATOM 1462 C CA . GLY A 1 183 ? 10.193 -14.412 -13.311 1.00 97.12 183 GLY A CA 1
ATOM 1463 C C . GLY A 1 183 ? 10.012 -13.358 -12.210 1.00 97.12 183 GLY A C 1
ATOM 1464 O O . GLY A 1 183 ? 10.092 -13.671 -11.022 1.00 97.12 183 GLY A O 1
ATOM 1465 N N . THR A 1 184 ? 9.754 -12.102 -12.582 1.00 96.56 184 THR A N 1
ATOM 1466 C CA . THR A 1 184 ? 9.547 -10.973 -11.662 1.00 96.56 184 THR A CA 1
ATOM 1467 C C . THR A 1 184 ? 8.181 -10.319 -11.889 1.00 96.56 184 THR A C 1
ATOM 1469 O O . THR A 1 184 ? 8.106 -9.124 -12.161 1.00 96.56 184 THR A O 1
ATOM 1472 N N . PRO A 1 185 ? 7.067 -11.070 -11.773 1.00 96.56 185 PRO A N 1
ATOM 1473 C CA . PRO A 1 185 ? 5.754 -10.586 -12.177 1.00 96.56 185 PRO A CA 1
ATOM 1474 C C . PRO A 1 185 ? 5.371 -9.288 -11.459 1.00 96.56 185 PRO A C 1
ATOM 1476 O O . PRO A 1 185 ? 5.466 -9.161 -10.233 1.00 96.56 185 PRO A O 1
ATOM 1479 N N . VAL A 1 186 ? 4.893 -8.336 -12.253 1.00 97.62 186 VAL A N 1
ATOM 1480 C CA . VAL A 1 186 ? 4.397 -7.029 -11.816 1.00 97.62 186 VAL A CA 1
ATOM 1481 C C . VAL A 1 186 ? 2.889 -6.953 -12.028 1.00 97.62 186 VAL A C 1
ATOM 1483 O O . VAL A 1 186 ? 2.289 -7.788 -12.708 1.00 97.62 186 VAL A O 1
ATOM 1486 N N . ARG A 1 187 ? 2.235 -5.956 -11.433 1.00 97.88 187 ARG A N 1
ATOM 1487 C CA . ARG A 1 187 ? 0.786 -5.797 -11.566 1.00 97.88 187 ARG A CA 1
ATOM 1488 C C . ARG A 1 187 ? 0.456 -4.851 -12.718 1.00 97.88 187 ARG A C 1
ATOM 1490 O O . ARG A 1 187 ? 0.815 -3.679 -12.666 1.00 97.88 187 ARG A O 1
ATOM 1497 N N . ALA A 1 188 ? -0.314 -5.333 -13.689 1.00 97.94 188 ALA A N 1
ATOM 1498 C CA . ALA A 1 188 ? -0.928 -4.485 -14.707 1.00 97.94 188 ALA A CA 1
ATOM 1499 C C . ALA A 1 188 ? -2.043 -3.607 -14.106 1.00 97.94 188 ALA A C 1
ATOM 1501 O O . ALA A 1 188 ? -2.884 -4.089 -13.337 1.00 97.94 188 ALA A O 1
ATOM 1502 N N . GLY A 1 189 ? -2.078 -2.328 -14.479 1.00 97.44 189 GLY A N 1
ATOM 1503 C CA . GLY A 1 189 ? -3.119 -1.376 -14.086 1.00 97.44 189 GLY A CA 1
ATOM 1504 C C . GLY A 1 189 ? -4.436 -1.554 -14.845 1.00 97.44 189 GLY A C 1
ATOM 1505 O O . GLY A 1 189 ? -5.498 -1.193 -14.335 1.00 97.44 189 GLY A O 1
ATOM 1506 N N . LYS A 1 190 ? -4.411 -2.172 -16.033 1.00 97.31 190 LYS A N 1
ATOM 1507 C CA . LYS A 1 190 ? -5.622 -2.400 -16.838 1.00 97.31 190 LYS A CA 1
ATOM 1508 C C . LYS A 1 190 ? -6.656 -3.274 -16.121 1.00 97.31 190 LYS A C 1
ATOM 1510 O O . LYS A 1 190 ? -7.851 -2.995 -16.169 1.00 97.31 190 LYS A O 1
ATOM 1515 N N . HIS A 1 191 ? -6.201 -4.284 -15.376 1.00 92.56 191 HIS A N 1
ATOM 1516 C CA . HIS A 1 191 ? -7.077 -5.239 -14.699 1.00 92.56 191 HIS A CA 1
ATOM 1517 C C . HIS A 1 191 ? -7.439 -4.787 -13.278 1.00 92.56 191 HIS A C 1
ATOM 1519 O O . HIS A 1 191 ? -6.589 -4.708 -12.384 1.00 92.56 191 HIS A O 1
ATOM 1525 N N . GLY A 1 192 ? -8.729 -4.528 -13.059 1.00 90.12 192 GLY A N 1
ATOM 1526 C CA . GLY A 1 192 ? -9.302 -4.125 -11.771 1.00 90.12 192 GLY A CA 1
ATOM 1527 C C . GLY A 1 192 ? -9.190 -2.628 -11.468 1.00 90.12 192 GLY A C 1
ATOM 1528 O O . GLY A 1 192 ? -10.106 -2.078 -10.871 1.00 90.12 192 GLY A O 1
ATOM 1529 N N . TYR A 1 193 ? -8.130 -1.953 -11.930 1.00 94.00 193 TYR A N 1
ATOM 1530 C CA . TYR A 1 193 ? -7.938 -0.511 -11.704 1.00 94.00 193 TYR A CA 1
ATOM 1531 C C . TYR A 1 193 ? -8.358 0.371 -12.885 1.00 94.00 193 TYR A C 1
ATOM 1533 O O . TYR A 1 193 ? -8.390 1.588 -12.729 1.00 94.00 193 TYR A O 1
ATOM 1541 N N . LYS A 1 194 ? -8.678 -0.220 -14.050 1.00 96.62 194 LYS A N 1
ATOM 1542 C CA . LYS A 1 194 ? -9.072 0.494 -15.282 1.00 96.62 194 LYS A CA 1
ATOM 1543 C C . LYS A 1 194 ? -8.056 1.571 -15.707 1.00 96.62 194 LYS A C 1
ATOM 1545 O O . LYS A 1 194 ? -8.429 2.626 -16.208 1.00 96.62 194 LYS A O 1
ATOM 1550 N N . ARG A 1 195 ? -6.761 1.308 -15.494 1.00 97.69 195 ARG A N 1
ATOM 1551 C CA . ARG A 1 195 ? -5.643 2.208 -15.828 1.00 97.69 195 ARG A CA 1
ATOM 1552 C C . ARG A 1 195 ? -4.693 1.523 -16.816 1.00 97.69 195 ARG A C 1
ATOM 1554 O O . ARG A 1 195 ? -3.714 0.918 -16.380 1.00 97.69 195 ARG A O 1
ATOM 1561 N N . PRO A 1 196 ? -4.995 1.543 -18.126 1.00 97.81 196 PRO A N 1
ATOM 1562 C CA . PRO A 1 196 ? -4.287 0.722 -19.108 1.00 97.81 196 PRO A CA 1
ATOM 1563 C C . PRO A 1 196 ? -2.819 1.107 -19.311 1.00 97.81 196 PRO A C 1
ATOM 1565 O O . PRO A 1 196 ? -2.009 0.237 -19.587 1.00 97.81 196 PRO A O 1
ATOM 1568 N N . THR A 1 197 ? -2.455 2.368 -19.086 1.00 97.56 197 THR A N 1
ATOM 1569 C CA . THR A 1 197 ? -1.071 2.860 -19.204 1.00 97.56 197 THR A CA 1
ATOM 1570 C C . THR A 1 197 ? -0.239 2.652 -17.938 1.00 97.56 197 THR A C 1
ATOM 1572 O O . THR A 1 197 ? 0.886 3.133 -17.852 1.00 97.56 197 THR A O 1
ATOM 1575 N N . HIS A 1 198 ? -0.802 2.020 -16.903 1.00 98.31 198 HIS A N 1
ATOM 1576 C CA . HIS A 1 198 ? -0.155 1.937 -15.599 1.00 98.31 198 HIS A CA 1
ATOM 1577 C C . HIS A 1 198 ? 0.373 0.535 -15.306 1.00 98.31 198 HIS A C 1
ATOM 1579 O O . HIS A 1 198 ? -0.307 -0.469 -15.524 1.00 98.31 198 HIS A O 1
ATOM 1585 N N . VAL A 1 199 ? 1.542 0.482 -14.676 1.00 98.19 199 VAL A N 1
ATOM 1586 C CA . VAL A 1 199 ? 2.130 -0.728 -14.094 1.00 98.19 199 VAL A CA 1
ATOM 1587 C C . VAL A 1 199 ? 2.454 -0.455 -12.627 1.00 98.19 199 VAL A C 1
ATOM 1589 O O . VAL A 1 199 ? 2.827 0.658 -12.260 1.00 98.19 199 VAL A O 1
ATOM 1592 N N . ARG A 1 200 ? 2.298 -1.456 -11.756 1.00 98.19 200 ARG A N 1
ATOM 1593 C CA . ARG A 1 200 ? 2.709 -1.372 -10.351 1.00 98.19 200 ARG A CA 1
ATOM 1594 C C . ARG A 1 200 ? 3.747 -2.428 -10.026 1.00 98.19 200 ARG A C 1
ATOM 1596 O O . ARG A 1 200 ? 3.490 -3.625 -10.173 1.00 98.19 200 ARG A O 1
ATOM 1603 N N . ILE A 1 201 ? 4.865 -1.978 -9.477 1.00 97.81 201 ILE A N 1
ATOM 1604 C CA . ILE A 1 201 ? 5.943 -2.840 -8.996 1.00 97.81 201 ILE A CA 1
ATOM 1605 C C . ILE A 1 201 ? 6.009 -2.806 -7.472 1.00 97.81 201 ILE A C 1
ATOM 1607 O O . ILE A 1 201 ? 5.595 -1.827 -6.847 1.00 97.81 201 ILE A O 1
ATOM 1611 N N . LYS A 1 202 ? 6.518 -3.876 -6.862 1.00 96.06 202 LYS A N 1
ATOM 1612 C CA . LYS A 1 202 ? 6.830 -3.891 -5.428 1.00 96.06 202 LYS A CA 1
ATOM 1613 C C . LYS A 1 202 ? 8.183 -3.226 -5.185 1.00 96.06 202 LYS A C 1
ATOM 1615 O O . LYS A 1 202 ? 9.114 -3.449 -5.954 1.00 96.06 202 LYS A O 1
ATOM 1620 N N . VAL A 1 203 ? 8.306 -2.511 -4.074 1.00 96.81 203 VAL A N 1
ATOM 1621 C CA . VAL A 1 203 ? 9.617 -2.168 -3.516 1.00 96.81 203 VAL A CA 1
ATOM 1622 C C . VAL A 1 203 ? 10.134 -3.405 -2.798 1.00 96.81 203 VAL A C 1
ATOM 1624 O O . VAL A 1 203 ? 9.388 -4.080 -2.089 1.00 96.81 203 VAL A O 1
ATOM 1627 N N . GLY A 1 204 ? 11.391 -3.755 -3.022 1.00 92.50 204 GLY A N 1
ATOM 1628 C CA . GLY A 1 204 ? 11.950 -4.991 -2.502 1.00 92.50 204 GLY A CA 1
ATOM 1629 C C . GLY A 1 204 ? 13.451 -5.050 -2.688 1.00 92.50 204 GLY A C 1
ATOM 1630 O O . GLY A 1 204 ? 14.067 -4.080 -3.126 1.00 92.50 204 GLY A O 1
ATOM 1631 N N . LEU A 1 205 ? 13.999 -6.213 -2.351 1.00 95.56 205 LEU A N 1
ATOM 1632 C CA . LEU A 1 205 ? 15.429 -6.488 -2.350 1.00 95.56 205 LEU A CA 1
ATOM 1633 C C . LEU A 1 205 ? 16.118 -6.023 -3.652 1.00 95.56 205 LEU A C 1
ATOM 1635 O O . LEU A 1 205 ? 15.630 -6.376 -4.737 1.00 95.56 205 LEU A O 1
ATOM 1639 N N . PRO A 1 206 ? 17.232 -5.268 -3.566 1.00 96.94 206 PRO A N 1
ATOM 1640 C CA . PRO A 1 206 ? 17.933 -4.728 -4.731 1.00 96.94 206 PRO A CA 1
ATOM 1641 C C . PRO A 1 206 ? 18.290 -5.782 -5.784 1.00 96.94 206 PRO A C 1
ATOM 1643 O O . PRO A 1 206 ? 18.090 -5.560 -6.975 1.00 96.94 206 PRO A O 1
ATOM 1646 N N . GLU A 1 207 ? 18.731 -6.967 -5.366 1.00 96.69 207 GLU A N 1
ATOM 1647 C CA . GLU A 1 207 ? 19.107 -8.064 -6.259 1.00 96.69 207 GLU A CA 1
ATOM 1648 C C . GLU A 1 207 ? 17.912 -8.650 -7.023 1.00 96.69 207 GLU A C 1
ATOM 1650 O O . GLU A 1 207 ? 18.048 -9.067 -8.172 1.00 96.69 207 GLU A O 1
ATOM 1655 N N . LYS A 1 208 ? 16.711 -8.638 -6.430 1.00 96.06 208 LYS A N 1
ATOM 1656 C CA . LYS A 1 208 ? 15.482 -9.062 -7.121 1.00 96.06 208 LYS A CA 1
ATOM 1657 C C . LYS A 1 208 ? 14.985 -7.981 -8.073 1.00 96.06 208 LYS A C 1
ATOM 1659 O O . LYS A 1 208 ? 14.471 -8.300 -9.142 1.00 96.06 208 LYS A O 1
ATOM 1664 N N . PHE A 1 209 ? 15.144 -6.715 -7.697 1.00 98.12 209 PHE A N 1
ATOM 1665 C CA . PHE A 1 209 ? 14.825 -5.594 -8.571 1.00 98.12 209 PHE A CA 1
ATOM 1666 C C . PHE A 1 209 ? 15.773 -5.511 -9.776 1.00 98.12 209 PHE A C 1
ATOM 1668 O O . PHE A 1 209 ? 15.314 -5.212 -10.874 1.00 98.12 209 PHE A O 1
ATOM 1675 N N . ALA A 1 210 ? 17.056 -5.845 -9.617 1.00 98.19 210 ALA A N 1
ATOM 1676 C CA . ALA A 1 210 ? 18.025 -5.844 -10.712 1.00 98.19 210 ALA A CA 1
ATOM 1677 C C . ALA A 1 210 ? 17.591 -6.734 -11.893 1.00 98.19 210 ALA A C 1
ATOM 1679 O O . ALA A 1 210 ? 17.769 -6.338 -13.044 1.00 98.19 210 ALA A O 1
ATOM 1680 N N . VAL A 1 211 ? 16.959 -7.882 -11.616 1.00 98.19 211 VAL A N 1
ATOM 1681 C CA . VAL A 1 211 ? 16.393 -8.777 -12.643 1.00 98.19 211 VAL A CA 1
ATOM 1682 C C . VAL A 1 211 ? 15.273 -8.087 -13.427 1.00 98.19 211 VAL A C 1
ATOM 1684 O O . VAL A 1 211 ? 15.283 -8.098 -14.655 1.00 98.19 211 VAL A O 1
ATOM 1687 N N . LEU A 1 212 ? 14.335 -7.437 -12.727 1.00 98.31 212 LEU A N 1
ATOM 1688 C CA . LEU A 1 212 ? 13.255 -6.671 -13.359 1.00 98.31 212 LEU A CA 1
ATOM 1689 C C . LEU A 1 212 ? 13.810 -5.504 -14.189 1.00 98.31 212 LEU A C 1
ATOM 1691 O O . LEU A 1 212 ? 13.384 -5.281 -15.320 1.00 98.31 212 LEU A O 1
ATOM 1695 N N . ARG A 1 213 ? 14.781 -4.775 -13.629 1.00 98.19 213 ARG A N 1
ATOM 1696 C CA . ARG A 1 213 ? 15.438 -3.640 -14.280 1.00 98.19 213 ARG A CA 1
ATOM 1697 C C . ARG A 1 213 ? 16.088 -4.059 -15.594 1.00 98.19 213 ARG A C 1
ATOM 1699 O O . ARG A 1 213 ? 15.885 -3.378 -16.591 1.00 98.19 213 ARG A O 1
ATOM 1706 N N . GLU A 1 214 ? 16.833 -5.164 -15.615 1.00 98.06 214 GLU A N 1
ATOM 1707 C CA . GLU A 1 214 ? 17.441 -5.677 -16.851 1.00 98.06 214 GLU A CA 1
ATOM 1708 C C . GLU A 1 214 ? 16.398 -6.157 -17.864 1.00 98.06 214 GLU A C 1
ATOM 1710 O O . GLU A 1 214 ? 16.511 -5.848 -19.050 1.00 98.06 214 GLU A O 1
ATOM 1715 N N . ALA A 1 215 ? 15.335 -6.830 -17.414 1.00 97.75 215 ALA A N 1
ATOM 1716 C CA . ALA A 1 215 ? 14.245 -7.239 -18.299 1.00 97.75 215 ALA A CA 1
ATOM 1717 C C . ALA A 1 215 ? 13.617 -6.037 -19.027 1.00 97.75 215 ALA A C 1
ATOM 1719 O O . ALA A 1 215 ? 13.382 -6.087 -20.232 1.00 97.75 215 ALA A O 1
ATOM 1720 N N . TRP A 1 216 ? 13.391 -4.932 -18.315 1.00 97.50 216 TRP A N 1
ATOM 1721 C CA . TRP A 1 216 ? 12.841 -3.707 -18.902 1.00 97.50 216 TRP A CA 1
ATOM 1722 C C . TRP A 1 216 ? 13.866 -2.910 -19.705 1.00 97.50 216 TRP A C 1
ATOM 1724 O O . TRP A 1 216 ? 13.525 -2.321 -20.727 1.00 97.50 216 TRP A O 1
ATOM 1734 N N . ARG A 1 217 ? 15.1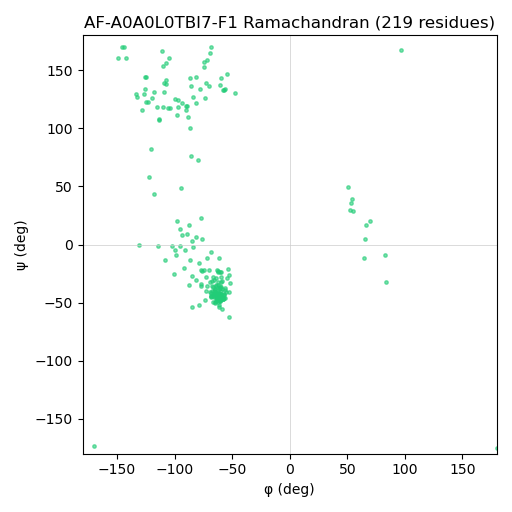38 -2.912 -19.298 1.00 96.12 217 ARG A N 1
ATOM 1735 C CA . ARG A 1 217 ? 16.213 -2.269 -20.059 1.00 96.12 217 ARG A CA 1
ATOM 1736 C C . ARG A 1 217 ? 16.397 -2.907 -21.433 1.00 96.12 217 ARG A C 1
ATOM 1738 O O . ARG A 1 217 ? 16.733 -2.200 -22.380 1.00 96.12 217 ARG A O 1
ATOM 1745 N N . ASN A 1 218 ? 16.149 -4.204 -21.563 1.00 93.69 218 ASN A N 1
ATOM 1746 C CA . ASN A 1 218 ? 16.272 -4.936 -22.824 1.00 93.69 218 ASN A CA 1
ATOM 1747 C C . ASN A 1 218 ? 14.948 -5.069 -23.589 1.00 93.69 218 ASN A C 1
ATOM 1749 O O . ASN A 1 218 ? 14.870 -5.861 -24.530 1.00 93.69 218 ASN A O 1
ATOM 1753 N N . LEU A 1 219 ? 13.919 -4.306 -23.200 1.00 92.69 219 LEU A N 1
ATOM 1754 C CA . LEU A 1 219 ? 12.625 -4.325 -23.868 1.00 92.69 219 LEU A CA 1
ATOM 1755 C C . LEU A 1 219 ? 12.773 -3.966 -25.351 1.00 92.69 219 LEU A C 1
ATOM 1757 O O . LEU A 1 219 ? 13.432 -2.987 -25.708 1.00 92.69 219 LEU A O 1
ATOM 1761 N N . LYS A 1 220 ? 12.127 -4.765 -26.199 1.00 85.94 220 LYS A N 1
ATOM 1762 C CA . LYS A 1 220 ? 11.941 -4.502 -27.625 1.00 85.94 220 LYS A CA 1
ATOM 1763 C C . LYS A 1 220 ? 10.457 -4.197 -27.813 1.00 85.94 220 LYS A C 1
ATOM 1765 O O . LYS A 1 220 ? 9.638 -5.037 -27.442 1.00 85.94 220 LYS A O 1
ATOM 1770 N N . LEU A 1 221 ? 10.147 -2.986 -28.273 1.00 78.88 221 LEU A N 1
ATOM 1771 C CA . LEU A 1 221 ? 8.788 -2.534 -28.587 1.00 78.88 221 LEU A CA 1
ATOM 1772 C C . LEU A 1 221 ? 8.527 -2.669 -30.085 1.00 78.88 221 LEU A C 1
ATOM 1774 O O . LEU A 1 221 ? 9.501 -2.481 -30.850 1.00 78.88 221 LEU A O 1
#

pLDDT: mean 95.25, std 3.21, range [78.88, 98.5]

Nearest PDB structures (foldseek):
  7szp-assembly1_B  TM=8.028E-01  e=1.653E-05  Klebsiella pneumoniae
  9jfb-assembly1_A  TM=8.362E-01  e=6.233E-05  Sinorhizobium meliloti
  7qug-assembly1_B  TM=7.318E-01  e=1.382E-04  Fusobacterium nucleatum
  6qp2-assembly1_A  TM=5.428E-01  e=7.309E-05  Staphylococcus hominis
  7qug-assembly1_A  TM=5.452E-01  e=4.213E-04  Fusobacterium nucleatum

Radius of gyration: 20.95 Å; Cα contacts (8 Å, |Δi|>4): 302; chains: 1; bounding box: 45×38×54 Å

Mean predicted aligned error: 3.74 Å

Solvent-accessible surface area (backbone atoms only — not comparable to full-atom values): 12330 Å² total; per-residue (Å²): 130,57,52,66,59,47,53,50,46,48,70,73,73,52,54,74,65,30,75,45,79,44,81,43,49,59,41,79,44,64,45,98,58,24,60,78,55,31,74,86,62,38,56,69,59,54,52,44,39,35,70,80,37,45,26,41,52,33,40,36,38,41,65,18,62,88,70,73,35,65,89,57,69,46,65,53,73,51,54,74,43,72,66,53,44,56,59,52,52,76,73,52,64,82,80,75,66,57,85,64,41,58,62,50,51,67,52,60,78,69,40,60,68,59,50,54,51,48,50,55,49,33,31,52,42,32,54,52,51,54,54,53,49,54,49,36,29,48,56,45,30,76,72,38,89,93,44,81,40,71,64,46,79,44,79,63,68,40,39,61,41,42,40,34,38,55,81,32,44,69,57,29,51,51,50,39,48,36,17,45,76,65,74,45,70,50,44,61,21,46,70,93,67,75,32,50,26,22,36,36,41,73,46,61,61,68,77,65,46,50,52,41,51,50,35,56,58,68,60,81,131

Foldseek 3Di:
DFQVVVLVCCVPPAAFLGEAEAECQPLLLPAPCSVVRDVVVVLVSLLCSCVVRVYKYKYKYDLCPLLVNVVQRDIDMDTSDVVRVVVVVVVDDPPPGDPVNVVSSVVVVPPVVSSNVLQVLQLVLLVVLVVLLLVLLVLCPVVPPPQNSPWDWDDDSSGQKTKIQSVDLVLLVLLQVLCVVLVNHWDQCCPPNVRSRIIMHGRDDPVSSVSSSVSSSPGDD

Secondary structure (DSSP, 8-state):
--HHHHHHHHHHHSPTT-EEEEE-TTGGGS-TTTTTTSGGG-HHHHHHHHHHH--EEEEEEETTTTTT-GGG--EEEE-SSHHHHHHHHTTSPTT-S-TTHHHHHHHHTT-HHHHHHHHHHHHHHHHHHHHHHHHHHHHHHHHSTT----PEEES-TT-SEEEEE-S-HHHHHHHHHHHHHTT---EESHHHH--TTEEEEE---HHHHHHHHHHHHT---

=== Feature glossary ===
The record interleaves many kinds of information about one protein. Here is each kind framed as the question it answers.

Q: What are the backbone torsion angles?
A: φ (phi) and ψ (psi) are the two rotatable backbone dihedrals per residue: φ is the C(i-1)–N–Cα–C torsion, ψ is the N–Cα–C–N(i+1) torsion, both in degrees on (−180°, 180°]. α-helical residues cluster near (−60°, −45°); β-strand residues near (−120°, +130°). A Ramachandran plot is simply a scatter of (φ, ψ) for every residue.

Q: What is the amino-acid chain?
A: This is the polypeptide sequence — one letter per residue, N-terminus first. Length ranges from a few dozen residues for small domains to over a thousand for large multi-domain proteins.

Q: How mobile is each atom in the crystal?
A: For experimental (PDB) structures, the B-factor (temperature factor) quantifies the positional spread of each atom in the crystal — a combination of thermal vibration and static disorder — in units of Å². High B-factors mark flexible loops or poorly resolved regions; low B-factors mark the rigid, well-ordered core.

Q: Are the domains correctly placed relative to each other?
A: Predicted Aligned Error (PAE) is an AlphaFold confidence matrix: entry (i, j) is the expected error in the position of residue j, in ångströms, when the prediction is superimposed on the true structure at residue i. Low PAE within a block of residues means that block is internally rigid and well-predicted; high PAE between two blocks means their relative placement is uncertain even if each block individually is confident.

Q: How confident is the AlphaFold model at each residue?
A: pLDDT is the predicted lDDT-Cα score: AlphaFold's confidence that the local environment of each residue (all inter-atomic distances within 15 Å) is correctly placed. It is a per-residue number between 0 and 100, with higher meaning more reliable.

Q: What family and function is it annotated with?
A: Functional annotations link the protein to curated databases. InterPro entries identify conserved domains and families by matching the sequence against member-database signatures (Pfam, PROSITE, CDD, …). Gene Ontology (GO) terms describe molecular function, biological process, and cellular component in a controlled vocabulary. CATH places the structure in a hierarchical fold classification (Class/Architecture/Topology/Homologous-superfamily). The organism is the source species.

Q: How big and how compact is the whole molecule?
A: Three whole-structure scalars: the radius of gyration (RMS distance of Cα from centroid, in Å), the count of Cα–Cα contacts (pairs closer than 8 Å and separated by more than four residues in sequence — i.e. tertiary, not local, contacts), and the bounding-box dimensions. Together they distinguish compact globular folds from extended fibres or disordered chains.

Q: What known structures does this most resemble?
A: The Foldseek neighbor list gives the closest experimentally determined structures in the PDB, ranked by structural alignment. TM-score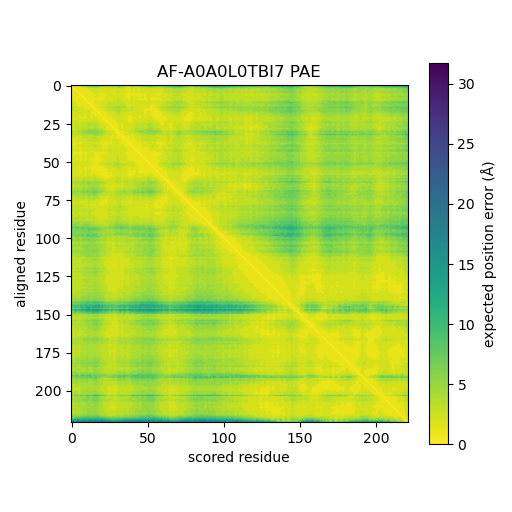 near 1 means near-identical fold; near 0.3 means only rough topology match. This is how one finds what a novel AlphaFold prediction most resembles in the solved-structure universe.

Q: Which residues are buried vs exposed?
A: SASA measures how much of the protein is reachable by solvent. It is computed by rolling a water-sized probe over the atomic surface and summing the exposed area (Å²). Per-residue SASA distinguishes core (buried, low SASA) from surface (exposed, high SASA) residues; total SASA is a whole-molecule size measure.

Q: Which residues are in helices, strands, or loops?
A: Eight-state secondary structure (DSSP): H is the canonical α-helix, G the tighter 3₁₀-helix, I the wider π-helix; E/B are β-structure, T and S are turns and bends, and '-' is everything else. DSSP derives these from the pattern of main-chain N–H···O=C hydrogen bonds, not from the sequence.

Q: Where is each backbone atom in 3D?
A: Structure coordinates are given as an mmCIF _atom_site loop: one row per atom with element, residue name, chain id, sequence number, and x/y/z position in Å. Only the four main-chain atoms per residue are included here; side chains are omitted to keep the record compact.

Q: What if only a Cα trace is available?
A: Three-state secondary structure (P-SEA) collapses the eight DSSP classes into helix (a), strand (b), and coil (c). P-SEA assigns these from Cα geometry alone — distances and angles — without requiring backbone oxygens, so it works on any Cα trace.

Q: What do the rendered images show?
A: The six renders are orthographic views along the three Cartesian axes in both directions. Representation (cartoon, sticks, or surface) and color scheme (sequence-rainbow or by-chain) vary across proteins so the training set covers all the common visualization conventions.

Q: What does the local fold look like, residue by residue?
A: Foldseek's 3Di representation compresses backbone geometry into a per-residue letter drawn from a learned twenty-state alphabet. It captures the tertiary interaction pattern around each residue — which residues are packed against it in space, regardless of where they are in sequence.

Q: What do the diagnostic plots show?
A: The contact map is a binary N×N matrix image: pixel (i, j) is dark where Cα_i and Cα_j are within 8 Å and |i−j|>4. Because the |i−j|>4 filter removes local helical contacts, off-diagonal stripes parallel to the main diagonal indicate parallel β-sheets; stripes perpendicular to it indicate antiparallel β-sheets. The Ramachandran plot scatters every residue's (φ, ψ) pair against the sterically allowed regions. The PAE heatmap renders the predicted-aligned-error matrix.